Protein AF-A0A5E4KXM3-F1 (afdb_monomer_lite)

Radius of gyration: 22.44 Å; chains: 1; bounding box: 63×37×65 Å

Foldseek 3Di:
DPDDDVVVVLLQVLLVVLVVLLLVLVVVLVVLLVVLLVVVVPDDFPDVVVLLQLQQLQQLQLLVQLVVLCVVLVWAWPDWATGSLHTDTDTDQPDDDLSSLVSLLSSLCRLLARLLVVLVVLCVVVVLDPLPPDDFDLPDPDSVSSCCSVPVNQLVVLLVSLVLSVLQQDVVDVSSVVSLVSLQRNLSNSDHNCVVVPDPPQRSSSSNVVSCVVCVVSVVVVSVVSSVCQVCCCVPPVSSSSSVSSSSNNRNSSSSVSSVSNSVVSVLSVLVVPADPVLQVVLVVQLVVQLVVVVVVDPRSSVSRVVSVVSSSCSSPVPD

Secondary structure (DSSP, 8-state):
-PPPPHHHHHHHHHHHHHHHHHHHHHHHHHHHHHHHHHHHHTS--S-HHHHHHHHHHHHHHHHHHHHHHHHHTTPEEEEEEEETTEEEEEEE----SHHHHHHHHHHHHGGGTHHHHHHHHHHHHTTS--SSS-----SSSSHHHHHHIIIIIIHHHHHHHHHHHHHS--TTSHHHHHHHHHHHHHT---S-GGGSTTS----HHHHHHHHHHH-HHHHHHHHHHHHHHHHHHHHH-HHHHHHHHHHHHHHHHHHHHHHHHHHHHHHHHHHHHTS-HHHHHHHHHHHHHHHHHHHHH-S-HHHHHHHHHHHHHHHHHTT-

Structure (mmCIF, N/CA/C/O backbone):
data_AF-A0A5E4KXM3-F1
#
_entry.id   AF-A0A5E4KXM3-F1
#
loop_
_atom_site.group_PDB
_atom_site.id
_atom_site.type_symbol
_atom_site.label_atom_id
_atom_site.label_alt_id
_atom_site.label_comp_id
_atom_site.label_asym_id
_atom_site.label_entity_id
_atom_site.label_seq_id
_atom_site.pdbx_PDB_ins_code
_atom_site.Cartn_x
_atom_site.Cartn_y
_atom_site.Cartn_z
_atom_site.occupancy
_atom_site.B_iso_or_equiv
_atom_site.auth_seq_id
_atom_site.auth_comp_id
_atom_site.auth_asym_id
_atom_site.auth_atom_id
_atom_site.pdbx_PDB_model_num
ATOM 1 N N . MET A 1 1 ? 20.083 23.115 -35.761 1.00 48.66 1 MET A N 1
ATOM 2 C CA . MET A 1 1 ? 19.546 22.468 -34.547 1.00 48.66 1 MET A CA 1
ATOM 3 C C . MET A 1 1 ? 18.597 21.402 -35.034 1.00 48.66 1 MET A C 1
ATOM 5 O O . MET A 1 1 ? 17.490 21.739 -35.434 1.00 48.66 1 MET A O 1
ATOM 9 N N . ASP A 1 2 ? 19.064 20.161 -35.108 1.00 55.62 2 ASP A N 1
ATOM 10 C CA . ASP A 1 2 ? 18.205 19.056 -35.520 1.00 55.62 2 ASP A CA 1
ATOM 11 C C . ASP A 1 2 ? 17.127 18.864 -34.456 1.00 55.62 2 ASP A C 1
ATOM 13 O O . ASP A 1 2 ? 17.423 18.785 -33.260 1.00 55.62 2 ASP A O 1
ATOM 17 N N . ALA A 1 3 ? 15.865 18.879 -34.884 1.00 67.50 3 ALA A N 1
ATOM 18 C CA . ALA A 1 3 ? 14.739 18.657 -33.996 1.00 67.50 3 ALA A CA 1
ATOM 19 C C . ALA A 1 3 ? 14.906 17.286 -33.325 1.00 67.50 3 ALA A C 1
ATOM 21 O O . ALA A 1 3 ? 15.086 16.272 -34.001 1.00 67.50 3 ALA A O 1
ATOM 22 N N . ILE A 1 4 ? 14.878 17.260 -31.990 1.00 76.19 4 ILE A N 1
ATOM 23 C CA . ILE A 1 4 ? 14.968 16.020 -31.216 1.00 76.19 4 ILE A CA 1
ATOM 24 C C . ILE A 1 4 ? 13.859 15.077 -31.701 1.00 76.19 4 ILE A C 1
ATOM 26 O O . ILE A 1 4 ? 12.690 15.463 -31.738 1.00 76.19 4 ILE A O 1
ATOM 30 N N . ASN A 1 5 ? 14.221 13.846 -32.076 1.00 82.25 5 ASN A N 1
ATOM 31 C CA . ASN A 1 5 ? 13.271 12.876 -32.614 1.00 82.25 5 ASN A CA 1
ATOM 32 C C . ASN A 1 5 ? 12.164 12.587 -31.572 1.00 82.25 5 ASN A C 1
ATOM 34 O O . ASN A 1 5 ? 12.475 12.058 -30.498 1.00 82.25 5 ASN A O 1
ATOM 38 N N . PRO A 1 6 ? 10.883 12.874 -31.873 1.00 81.69 6 PRO A N 1
ATOM 39 C CA . PRO A 1 6 ? 9.778 12.694 -30.928 1.00 81.69 6 PRO A CA 1
ATOM 40 C C . PRO A 1 6 ? 9.623 11.238 -30.469 1.00 81.69 6 PRO A C 1
ATOM 42 O O . PRO A 1 6 ? 9.210 10.975 -29.342 1.00 81.69 6 PRO A O 1
ATOM 45 N N . THR A 1 7 ? 10.032 10.278 -31.298 1.00 82.25 7 THR A N 1
ATOM 46 C CA . THR A 1 7 ? 10.041 8.848 -30.957 1.00 82.25 7 THR A CA 1
ATOM 47 C C . THR A 1 7 ? 11.013 8.551 -29.818 1.00 82.25 7 THR A C 1
ATOM 49 O O . THR A 1 7 ? 10.694 7.788 -28.910 1.00 82.25 7 THR A O 1
ATOM 52 N N . LEU A 1 8 ? 12.190 9.183 -29.843 1.00 82.06 8 LEU A N 1
ATOM 53 C CA . LEU A 1 8 ? 13.224 8.995 -28.827 1.00 82.06 8 LEU A CA 1
ATOM 54 C C . LEU A 1 8 ? 12.821 9.663 -27.509 1.00 82.06 8 LEU A C 1
ATOM 56 O O . LEU A 1 8 ? 13.056 9.097 -26.446 1.00 82.06 8 LEU A O 1
ATOM 60 N N . ILE A 1 9 ? 12.133 10.807 -27.573 1.00 84.50 9 ILE A N 1
ATOM 61 C CA . ILE A 1 9 ? 11.531 11.440 -26.391 1.00 84.50 9 ILE A CA 1
ATOM 62 C C . ILE A 1 9 ? 10.497 10.501 -25.763 1.00 84.50 9 ILE A C 1
ATOM 64 O O . ILE A 1 9 ? 10.586 10.208 -24.574 1.00 84.50 9 ILE A O 1
ATOM 68 N N . ASN A 1 10 ? 9.557 9.974 -26.553 1.00 87.50 10 ASN A N 1
ATOM 69 C CA . ASN A 1 10 ? 8.488 9.106 -26.050 1.00 87.50 10 ASN A CA 1
ATOM 70 C C . ASN A 1 10 ? 9.010 7.784 -25.466 1.00 87.50 10 ASN A C 1
ATOM 72 O O . ASN A 1 10 ? 8.450 7.291 -24.485 1.00 87.50 10 ASN A O 1
ATOM 76 N N . LEU A 1 11 ? 10.104 7.247 -26.019 1.00 88.12 11 LEU A N 1
ATOM 77 C CA . LEU A 1 11 ? 10.763 6.037 -25.522 1.00 88.12 11 LEU A CA 1
ATOM 78 C C . LEU A 1 11 ? 11.168 6.165 -24.046 1.00 88.12 11 LEU A C 1
ATOM 80 O O . LEU A 1 11 ? 11.000 5.212 -23.287 1.00 88.12 11 LEU A O 1
ATOM 84 N N . PHE A 1 12 ? 11.675 7.330 -23.636 1.00 90.44 12 PHE A N 1
ATOM 85 C CA . PHE A 1 12 ? 12.098 7.575 -22.255 1.00 90.44 12 PHE A CA 1
ATOM 86 C C . PHE A 1 12 ? 11.015 8.239 -21.406 1.00 90.44 12 PHE A C 1
ATOM 88 O O . PHE A 1 12 ? 10.878 7.909 -20.230 1.00 90.44 12 PHE A O 1
ATOM 95 N N . ALA A 1 13 ? 10.231 9.153 -21.981 1.00 90.81 13 ALA A N 1
ATOM 96 C CA . ALA A 1 13 ? 9.268 9.954 -21.237 1.00 90.81 13 ALA A CA 1
ATOM 97 C C . ALA A 1 13 ? 8.162 9.104 -20.600 1.00 90.81 13 ALA A C 1
ATOM 99 O O . ALA A 1 13 ? 7.837 9.337 -19.441 1.00 90.81 13 ALA A O 1
ATOM 100 N N . ILE A 1 14 ? 7.624 8.106 -21.313 1.00 91.88 14 ILE A N 1
ATOM 101 C CA . ILE A 1 14 ? 6.493 7.295 -20.826 1.00 91.88 14 ILE A CA 1
ATOM 102 C C . ILE A 1 14 ? 6.895 6.379 -19.655 1.00 91.88 14 ILE A C 1
ATOM 104 O O . ILE A 1 14 ? 6.228 6.402 -18.616 1.00 91.88 14 ILE A O 1
ATOM 108 N N . PRO A 1 15 ? 7.980 5.584 -19.738 1.00 93.62 15 PRO A N 1
ATOM 109 C CA . PRO A 1 15 ? 8.415 4.797 -18.586 1.00 93.62 15 PRO A CA 1
ATOM 110 C C . PRO A 1 15 ? 8.828 5.698 -17.422 1.00 93.62 15 PRO A C 1
ATOM 112 O O . PRO A 1 15 ? 8.453 5.445 -16.277 1.00 93.62 15 PRO A O 1
ATOM 115 N N . LEU A 1 16 ? 9.552 6.787 -17.698 1.00 93.12 16 LEU A N 1
ATOM 116 C CA . LEU A 1 16 ? 9.984 7.708 -16.653 1.00 93.12 16 LEU A CA 1
ATOM 117 C C . LEU A 1 16 ? 8.792 8.368 -15.951 1.00 93.12 16 LEU A C 1
ATOM 119 O O . LEU A 1 16 ? 8.808 8.492 -14.728 1.00 93.12 16 LEU A O 1
ATOM 123 N N . SER A 1 17 ? 7.734 8.734 -16.680 1.00 93.19 17 SER A N 1
ATOM 124 C CA . SER A 1 17 ? 6.523 9.287 -16.074 1.00 93.19 17 SER A CA 1
ATOM 125 C C . SER A 1 17 ? 5.822 8.266 -15.181 1.00 93.19 17 SER A C 1
ATOM 127 O O . SER A 1 17 ? 5.330 8.637 -14.117 1.00 93.19 17 SER A O 1
ATOM 129 N N . LEU A 1 18 ? 5.800 6.977 -15.546 1.00 92.44 18 LEU A N 1
ATOM 130 C CA . LEU A 1 18 ? 5.262 5.927 -14.673 1.00 92.44 18 LEU A CA 1
ATOM 131 C C . LEU A 1 18 ? 6.122 5.749 -13.414 1.00 92.44 18 LEU A C 1
ATOM 133 O O . LEU A 1 18 ? 5.581 5.669 -12.311 1.00 92.44 18 LEU A O 1
ATOM 137 N N . LEU A 1 19 ? 7.450 5.738 -13.557 1.00 92.25 19 LEU A N 1
ATOM 138 C CA . LEU A 1 19 ? 8.373 5.667 -12.423 1.00 92.25 19 LEU A CA 1
ATOM 139 C C . LEU A 1 19 ? 8.160 6.844 -11.458 1.00 92.25 19 LEU A C 1
ATOM 141 O O . LEU A 1 19 ? 8.088 6.643 -10.247 1.00 92.25 19 LEU A O 1
ATOM 145 N N . LEU A 1 20 ? 7.997 8.061 -11.988 1.00 91.62 20 LEU A N 1
ATOM 146 C CA . LEU A 1 20 ? 7.690 9.256 -11.199 1.00 91.62 20 LEU A CA 1
ATOM 147 C C . LEU A 1 20 ? 6.354 9.138 -10.463 1.00 91.62 20 LEU A C 1
ATOM 149 O O . LEU A 1 20 ? 6.267 9.554 -9.308 1.00 91.62 20 LEU A O 1
ATOM 153 N N . VAL A 1 21 ? 5.325 8.548 -11.079 1.00 91.69 21 VAL A N 1
ATOM 154 C CA . VAL A 1 21 ? 4.053 8.268 -10.393 1.00 91.69 21 VAL A CA 1
ATOM 155 C C . VAL A 1 21 ? 4.253 7.292 -9.238 1.00 91.69 21 VAL A C 1
ATOM 157 O O . VAL A 1 21 ? 3.805 7.583 -8.131 1.00 91.69 21 VAL A O 1
ATOM 160 N N . ILE A 1 22 ? 4.966 6.183 -9.449 1.00 90.62 22 ILE A N 1
ATOM 161 C CA . ILE A 1 22 ? 5.248 5.201 -8.388 1.00 90.62 22 ILE A CA 1
ATOM 162 C C . ILE A 1 22 ? 5.997 5.873 -7.229 1.00 90.62 22 ILE A C 1
ATOM 164 O O . ILE A 1 22 ? 5.573 5.770 -6.077 1.00 90.62 22 ILE A O 1
ATOM 168 N N . LEU A 1 23 ? 7.060 6.631 -7.523 1.00 89.12 23 LEU A N 1
ATOM 169 C CA . LEU A 1 23 ? 7.814 7.378 -6.512 1.00 89.12 23 LEU A CA 1
ATOM 170 C C . LEU A 1 23 ? 6.937 8.404 -5.780 1.00 89.12 23 LEU A C 1
ATOM 172 O O . LEU A 1 23 ? 7.030 8.522 -4.560 1.00 89.12 23 LEU A O 1
ATOM 176 N N . SER A 1 24 ? 6.048 9.103 -6.489 1.00 90.69 24 SER A N 1
ATOM 177 C CA . SER A 1 24 ? 5.119 10.067 -5.886 1.00 90.69 24 SER A CA 1
ATOM 178 C C . SER A 1 24 ? 4.164 9.392 -4.905 1.00 90.69 24 SER A C 1
ATOM 180 O O . SER A 1 24 ? 3.941 9.909 -3.812 1.00 90.69 24 SER A O 1
ATOM 182 N N . ILE A 1 25 ? 3.637 8.213 -5.247 1.00 89.50 25 ILE A N 1
ATOM 183 C CA . ILE A 1 25 ? 2.764 7.449 -4.350 1.00 89.50 25 ILE A CA 1
ATOM 184 C C . ILE A 1 25 ? 3.538 6.991 -3.105 1.00 89.50 25 ILE A C 1
ATOM 186 O O . ILE A 1 25 ? 3.025 7.138 -1.997 1.00 89.50 25 ILE A O 1
ATOM 190 N N . LEU A 1 26 ? 4.782 6.519 -3.250 1.00 86.19 26 LEU A N 1
ATOM 191 C CA . LEU A 1 26 ? 5.633 6.148 -2.109 1.00 86.19 26 LEU A CA 1
ATOM 192 C C . LEU A 1 26 ? 5.937 7.346 -1.195 1.00 86.19 26 LEU A C 1
ATOM 194 O O . LEU A 1 26 ? 5.928 7.222 0.032 1.00 86.19 26 LEU A O 1
ATOM 198 N N . VAL A 1 27 ? 6.152 8.532 -1.772 1.00 86.88 27 VAL A N 1
ATOM 199 C CA . VAL A 1 27 ? 6.308 9.778 -1.007 1.00 86.88 27 VAL A CA 1
ATOM 200 C C . VAL A 1 27 ? 5.018 10.113 -0.252 1.00 86.88 27 VAL A C 1
ATOM 202 O O . VAL A 1 27 ? 5.075 10.374 0.950 1.00 86.88 27 VAL A O 1
ATOM 205 N N . ILE A 1 28 ? 3.850 10.049 -0.903 1.00 86.56 28 ILE A N 1
ATOM 206 C CA . ILE A 1 28 ? 2.542 10.275 -0.257 1.00 86.56 28 ILE A CA 1
ATOM 207 C C . ILE A 1 28 ? 2.312 9.270 0.877 1.00 86.56 28 ILE A C 1
ATOM 209 O O . I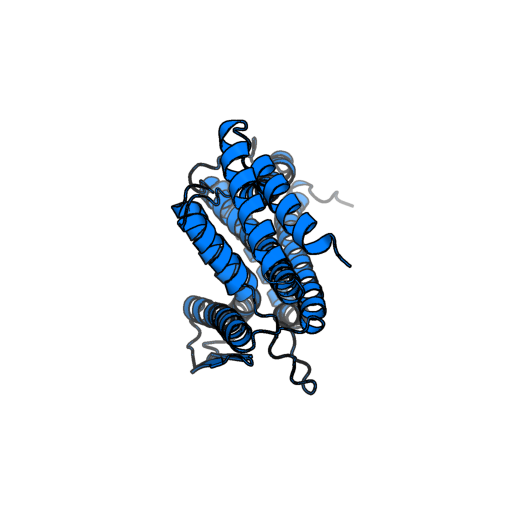LE A 1 28 ? 1.850 9.650 1.956 1.00 86.56 28 ILE A O 1
ATOM 213 N N . GLN A 1 29 ? 2.659 8.002 0.668 1.00 84.12 29 GLN A N 1
ATOM 214 C CA . GLN A 1 29 ? 2.572 6.959 1.684 1.00 84.12 29 GLN A CA 1
ATOM 215 C C . GLN A 1 29 ? 3.455 7.286 2.889 1.00 84.12 29 GLN A C 1
ATOM 217 O O . GLN A 1 29 ? 2.965 7.282 4.015 1.00 84.12 29 GLN A O 1
ATOM 222 N N . SER A 1 30 ? 4.718 7.657 2.674 1.00 80.25 30 SER A N 1
ATOM 223 C CA . SER A 1 30 ? 5.630 8.059 3.752 1.00 80.25 30 SER A CA 1
ATOM 224 C C . SER A 1 30 ? 5.138 9.297 4.510 1.00 80.25 30 SER A C 1
ATOM 226 O O . SER A 1 30 ? 5.149 9.331 5.743 1.00 80.25 30 SER A O 1
ATOM 228 N N . ILE A 1 31 ? 4.617 10.304 3.800 1.00 82.94 31 ILE A N 1
ATOM 229 C CA . ILE A 1 31 ? 3.979 11.476 4.417 1.00 82.94 31 ILE A CA 1
ATOM 230 C C . ILE A 1 31 ? 2.776 11.042 5.265 1.00 82.94 31 ILE A C 1
ATOM 232 O O . ILE A 1 31 ? 2.635 11.490 6.404 1.00 82.94 31 ILE A O 1
ATOM 236 N N . THR A 1 32 ? 1.939 10.139 4.753 1.00 82.19 32 THR A N 1
ATOM 237 C CA . THR A 1 32 ? 0.770 9.611 5.470 1.00 82.19 32 THR A CA 1
ATOM 238 C C . THR A 1 32 ? 1.188 8.864 6.731 1.00 82.19 32 THR A C 1
ATOM 240 O O . THR A 1 32 ? 0.629 9.133 7.792 1.00 82.19 32 THR A O 1
ATOM 243 N N . ILE A 1 33 ? 2.210 8.002 6.659 1.00 77.50 33 ILE A N 1
ATOM 244 C CA . ILE A 1 33 ? 2.789 7.311 7.821 1.00 77.50 33 ILE A CA 1
ATOM 245 C C . ILE A 1 33 ? 3.243 8.330 8.865 1.00 77.50 33 ILE A C 1
ATOM 247 O O . ILE A 1 33 ? 2.871 8.222 10.031 1.00 77.50 33 ILE A O 1
ATOM 251 N N . ASN A 1 34 ? 3.984 9.360 8.454 1.00 75.38 34 ASN A N 1
ATOM 252 C CA . ASN A 1 34 ? 4.468 10.401 9.359 1.00 75.38 34 ASN A CA 1
ATOM 253 C C . ASN A 1 34 ? 3.323 11.181 10.025 1.00 75.38 34 ASN A C 1
ATOM 255 O O . ASN A 1 34 ? 3.364 11.435 11.231 1.00 75.38 34 ASN A O 1
ATOM 259 N N . ILE A 1 35 ? 2.286 11.556 9.269 1.00 78.19 35 ILE A N 1
ATOM 260 C CA . ILE A 1 35 ? 1.110 12.257 9.803 1.00 78.19 35 ILE A CA 1
ATOM 261 C C . ILE A 1 35 ? 0.346 11.352 10.772 1.00 78.19 35 ILE A C 1
ATOM 263 O O . ILE A 1 35 ? 0.046 11.773 11.892 1.00 78.19 35 ILE A O 1
ATOM 267 N N . VAL A 1 36 ? 0.038 10.119 10.364 1.00 75.88 36 VAL A N 1
ATOM 268 C CA . VAL A 1 36 ? -0.726 9.157 11.166 1.00 75.88 36 VAL A CA 1
ATOM 269 C C . VAL A 1 36 ? 0.046 8.793 12.429 1.00 75.88 36 VAL A C 1
ATOM 271 O O . VAL A 1 36 ? -0.515 8.919 13.511 1.00 75.88 36 VAL A O 1
ATOM 274 N N . SER A 1 37 ? 1.337 8.465 12.339 1.00 69.56 37 SER A N 1
ATOM 275 C CA . SER A 1 37 ? 2.184 8.156 13.501 1.00 69.56 37 SER A CA 1
ATOM 276 C C . SER A 1 37 ? 2.235 9.317 14.499 1.00 69.56 37 SER A C 1
ATOM 278 O O . SER A 1 37 ? 1.990 9.108 15.687 1.00 69.56 37 SER A O 1
ATOM 280 N N . ARG A 1 38 ? 2.423 10.568 14.042 1.00 70.75 38 ARG A N 1
ATOM 281 C CA . ARG A 1 38 ? 2.363 11.753 14.923 1.00 70.75 38 ARG A CA 1
ATOM 282 C C . ARG A 1 38 ? 1.003 11.905 15.600 1.00 70.75 38 ARG A C 1
ATOM 284 O O . ARG A 1 38 ? 0.930 12.244 16.777 1.00 70.75 38 ARG A O 1
ATOM 291 N N . ARG A 1 39 ? -0.089 11.674 14.866 1.00 72.12 39 ARG A N 1
ATOM 292 C CA . ARG A 1 39 ? -1.449 11.772 15.413 1.00 72.12 39 ARG A CA 1
ATOM 293 C C . ARG A 1 39 ? -1.753 10.637 16.391 1.00 72.12 39 ARG A C 1
ATOM 295 O O . ARG A 1 39 ? -2.407 10.904 17.391 1.00 72.12 39 ARG A O 1
ATOM 302 N N . LEU A 1 40 ? -1.277 9.422 16.127 1.00 66.50 40 LEU A N 1
ATOM 303 C CA . LEU A 1 40 ? -1.410 8.261 17.010 1.00 66.50 40 LEU A CA 1
ATOM 304 C C . LEU A 1 40 ? -0.573 8.414 18.281 1.00 66.50 40 LEU A C 1
ATOM 306 O O . LEU A 1 40 ? -1.055 8.083 19.356 1.00 66.50 40 LEU A O 1
ATOM 310 N N . GLY A 1 41 ? 0.632 8.984 18.192 1.00 61.06 41 GLY A N 1
ATOM 311 C CA . GLY A 1 41 ? 1.471 9.269 19.361 1.00 61.06 41 GLY A CA 1
ATOM 312 C C . GLY A 1 41 ? 0.835 10.247 20.358 1.00 61.06 41 GLY A C 1
ATOM 313 O O . GLY A 1 41 ? 1.157 10.206 21.541 1.00 61.06 41 GLY A O 1
ATOM 314 N N . ASN A 1 42 ? -0.098 11.085 19.898 1.00 59.94 42 ASN A N 1
ATOM 315 C CA . ASN A 1 42 ? -0.852 12.020 20.740 1.00 59.94 42 ASN A CA 1
ATOM 316 C C . ASN A 1 42 ? -2.127 11.410 21.339 1.00 59.94 42 ASN A C 1
ATOM 318 O O . ASN A 1 42 ? -2.820 12.068 22.113 1.00 59.94 42 ASN A O 1
ATOM 322 N N . ILE A 1 43 ? -2.480 10.186 20.950 1.00 63.81 43 ILE A N 1
ATOM 323 C CA . ILE A 1 43 ? -3.657 9.493 21.457 1.00 63.81 43 ILE A CA 1
ATOM 324 C C . ILE A 1 43 ? -3.245 8.661 22.675 1.00 63.81 43 ILE A C 1
ATOM 326 O O . ILE A 1 43 ? -2.414 7.760 22.575 1.00 63.81 43 ILE A O 1
ATOM 330 N N . SER A 1 44 ? -3.853 8.933 23.831 1.00 62.03 44 SER A N 1
ATOM 331 C CA . SER A 1 44 ? -3.698 8.090 25.018 1.00 62.03 44 SER A CA 1
ATOM 332 C C . SER A 1 44 ? -4.419 6.759 24.808 1.00 62.03 44 SER A C 1
ATOM 334 O O . SER A 1 44 ? -5.646 6.731 24.771 1.00 62.03 44 SER A O 1
ATOM 336 N N . PHE A 1 45 ? -3.680 5.659 24.679 1.00 67.94 45 PHE A N 1
ATOM 337 C CA . PHE A 1 45 ? -4.284 4.340 24.504 1.00 67.94 45 PHE A CA 1
ATOM 338 C C . PHE A 1 45 ? -4.504 3.670 25.863 1.00 67.94 45 PHE A C 1
ATOM 340 O O . PHE A 1 45 ? -3.544 3.346 26.564 1.00 67.94 45 PHE A O 1
ATOM 347 N N . SER A 1 46 ? -5.765 3.454 26.234 1.00 70.44 46 SER A N 1
ATOM 348 C CA . SER A 1 46 ? -6.144 2.891 27.538 1.00 70.44 46 SER A CA 1
ATOM 349 C C . SER A 1 46 ? -5.867 1.377 27.655 1.00 70.44 46 SER A C 1
ATOM 351 O O . SER A 1 46 ? -5.808 0.842 28.763 1.00 70.44 46 SER A O 1
ATOM 353 N N . HIS A 1 47 ? -5.631 0.688 26.525 1.00 76.50 47 HIS A N 1
ATOM 354 C CA . HIS A 1 47 ? -5.480 -0.773 26.438 1.00 76.50 47 HIS A CA 1
ATOM 355 C C . HIS A 1 47 ? -4.029 -1.213 26.136 1.00 76.50 47 HIS A C 1
ATOM 357 O O . HIS A 1 47 ? -3.707 -1.610 25.011 1.00 76.50 47 HIS A O 1
ATOM 363 N N . PRO A 1 48 ? -3.108 -1.230 27.119 1.00 73.62 48 PRO A N 1
ATOM 364 C CA . PRO A 1 48 ? -1.675 -1.451 26.878 1.00 73.62 48 PRO A CA 1
ATOM 365 C C . PRO A 1 48 ? -1.319 -2.842 26.327 1.00 73.62 48 PRO A C 1
ATOM 367 O O . PRO A 1 48 ? -0.226 -3.028 25.791 1.00 73.62 48 PRO A O 1
ATOM 370 N N . ARG A 1 49 ? -2.191 -3.847 26.483 1.00 80.88 49 ARG A N 1
ATOM 371 C CA . ARG A 1 49 ? -1.987 -5.191 25.907 1.00 80.88 49 ARG A CA 1
ATOM 372 C C . ARG A 1 49 ? -2.334 -5.225 24.421 1.00 80.88 49 ARG A C 1
ATOM 374 O O . ARG A 1 49 ? -1.525 -5.701 23.634 1.00 80.88 49 ARG A O 1
ATOM 381 N N . LEU A 1 50 ? -3.487 -4.666 24.050 1.00 79.12 50 LEU A N 1
ATOM 382 C CA . LEU A 1 50 ? -3.918 -4.560 22.657 1.00 79.12 50 LEU A CA 1
ATOM 383 C C . LEU A 1 50 ? -2.925 -3.717 21.848 1.00 79.12 50 LEU A C 1
ATOM 385 O O . LEU A 1 50 ? -2.493 -4.144 20.785 1.00 79.12 50 LEU A O 1
ATOM 389 N N . PHE A 1 51 ? -2.463 -2.595 22.406 1.00 76.12 51 PHE A N 1
ATOM 390 C CA . PHE A 1 51 ? -1.426 -1.772 21.781 1.00 76.12 51 PHE A CA 1
ATOM 391 C C . PHE A 1 51 ? -0.125 -2.542 21.537 1.00 76.12 51 PHE A C 1
ATOM 393 O O . PHE A 1 51 ? 0.440 -2.480 20.449 1.00 76.12 51 PHE A O 1
ATOM 400 N N . ARG A 1 52 ? 0.347 -3.301 22.538 1.00 77.12 52 ARG A N 1
ATOM 401 C CA . ARG A 1 52 ? 1.552 -4.130 22.395 1.00 77.12 52 ARG A CA 1
ATOM 402 C C . ARG A 1 52 ? 1.389 -5.201 21.322 1.00 77.12 52 ARG A C 1
ATOM 404 O O . ARG A 1 52 ? 2.329 -5.402 20.564 1.00 77.12 52 ARG A O 1
ATOM 411 N N . ALA A 1 53 ? 0.228 -5.848 21.247 1.00 82.25 53 ALA A N 1
ATOM 412 C CA . ALA A 1 53 ? -0.060 -6.855 20.230 1.00 82.25 53 ALA A CA 1
ATOM 413 C C . ALA A 1 53 ? -0.113 -6.245 18.820 1.00 82.25 53 ALA A C 1
ATOM 415 O O . ALA A 1 53 ? 0.555 -6.747 17.920 1.00 82.25 53 ALA A O 1
ATOM 416 N N . MET A 1 54 ? -0.833 -5.131 18.645 1.00 80.12 54 MET A N 1
ATOM 417 C CA . MET A 1 54 ? -0.919 -4.411 17.368 1.00 80.12 54 MET A CA 1
ATOM 418 C C . MET A 1 54 ? 0.457 -3.933 16.895 1.00 80.12 54 MET A C 1
ATOM 420 O O . MET A 1 54 ? 0.825 -4.175 15.749 1.00 80.12 54 MET A O 1
ATOM 424 N N . ASN A 1 55 ? 1.246 -3.313 17.780 1.00 78.44 55 ASN A N 1
ATOM 425 C CA . ASN A 1 55 ? 2.599 -2.873 17.440 1.00 78.44 55 ASN A CA 1
ATOM 426 C C . ASN A 1 55 ? 3.517 -4.048 17.124 1.00 78.44 55 ASN A C 1
ATOM 428 O O . ASN A 1 55 ? 4.242 -3.988 16.142 1.00 78.44 55 ASN A O 1
ATOM 432 N N . TRP A 1 56 ? 3.498 -5.108 17.939 1.00 84.25 56 TRP A N 1
ATOM 433 C CA . TRP A 1 56 ? 4.320 -6.288 17.681 1.00 84.25 56 TRP A CA 1
ATOM 434 C C . TRP A 1 56 ? 3.990 -6.900 16.321 1.00 84.25 56 TRP A C 1
ATOM 436 O O . TRP A 1 56 ? 4.906 -7.203 15.571 1.00 84.25 56 TRP A O 1
ATOM 446 N N . TRP A 1 57 ? 2.705 -7.016 15.975 1.00 84.31 57 TRP A N 1
ATOM 447 C CA . TRP A 1 57 ? 2.279 -7.524 14.673 1.00 84.31 57 TRP A CA 1
ATOM 448 C C . TRP A 1 57 ? 2.715 -6.611 13.521 1.00 84.31 57 TRP A C 1
ATOM 450 O O . TRP A 1 57 ? 3.261 -7.092 12.531 1.00 84.31 57 TRP A O 1
ATOM 460 N N . GLY A 1 58 ? 2.535 -5.294 13.658 1.00 81.38 58 GLY A N 1
ATOM 461 C CA . GLY A 1 58 ? 2.990 -4.326 12.657 1.00 81.38 58 GLY A CA 1
ATOM 462 C C . GLY A 1 58 ? 4.505 -4.381 12.436 1.00 81.38 58 GLY A C 1
ATOM 463 O O . GLY A 1 58 ? 4.952 -4.451 11.295 1.00 81.38 58 GLY A O 1
ATOM 464 N N . VAL A 1 59 ? 5.294 -4.420 13.517 1.00 82.31 59 VAL A N 1
ATOM 465 C CA . VAL A 1 59 ? 6.758 -4.578 13.456 1.00 82.31 59 VAL A CA 1
ATOM 466 C C . VAL A 1 59 ? 7.130 -5.940 12.872 1.00 82.31 59 VAL A C 1
ATOM 468 O O . VAL A 1 59 ? 8.017 -6.013 12.035 1.00 82.31 59 VAL A O 1
ATOM 471 N N . PHE A 1 60 ? 6.441 -7.016 13.258 1.00 88.38 60 PHE A N 1
ATOM 472 C CA . PHE A 1 60 ? 6.685 -8.352 12.721 1.00 88.38 60 PHE A CA 1
ATOM 473 C C . PHE A 1 60 ? 6.549 -8.375 11.202 1.00 88.38 60 PHE A C 1
ATOM 475 O O . PHE A 1 60 ? 7.464 -8.819 10.518 1.00 88.38 60 PHE A O 1
ATOM 482 N N . ILE A 1 61 ? 5.433 -7.867 10.677 1.00 85.88 61 ILE A N 1
ATOM 483 C CA . ILE A 1 61 ? 5.165 -7.831 9.239 1.00 85.88 61 ILE A CA 1
ATOM 484 C C . ILE A 1 61 ? 6.140 -6.892 8.506 1.00 85.88 61 ILE A C 1
ATOM 486 O O . ILE A 1 61 ? 6.587 -7.216 7.406 1.00 85.88 61 ILE A O 1
ATOM 490 N N . HIS A 1 62 ? 6.521 -5.772 9.125 1.00 85.75 62 HIS A N 1
ATOM 491 C CA . HIS A 1 62 ? 7.535 -4.854 8.603 1.00 85.75 62 HIS A CA 1
ATOM 492 C C . HIS A 1 62 ? 8.915 -5.523 8.488 1.00 85.75 62 HIS A C 1
ATOM 494 O O . HIS A 1 62 ? 9.467 -5.611 7.397 1.00 85.75 62 HIS A O 1
ATOM 500 N N . GLU A 1 63 ? 9.446 -6.092 9.568 1.00 86.94 63 GLU A N 1
ATOM 501 C CA . GLU A 1 63 ? 10.738 -6.790 9.531 1.00 86.94 63 GLU A CA 1
ATOM 502 C C . GLU A 1 63 ? 10.688 -8.025 8.620 1.00 86.94 63 GLU A C 1
ATOM 504 O O . GLU A 1 63 ? 11.632 -8.315 7.884 1.00 86.94 63 GLU A O 1
ATOM 509 N N . LEU A 1 64 ? 9.564 -8.752 8.613 1.00 90.12 64 LEU A N 1
ATOM 510 C CA . LEU A 1 64 ? 9.360 -9.891 7.721 1.00 90.12 64 LEU A CA 1
ATOM 511 C C . LEU A 1 64 ? 9.451 -9.469 6.251 1.00 90.12 64 LEU A C 1
ATOM 513 O O . LEU A 1 64 ? 9.998 -10.222 5.448 1.00 90.12 64 LEU A O 1
ATOM 517 N N . SER A 1 65 ? 8.977 -8.270 5.896 1.00 89.25 65 SER A N 1
ATOM 518 C CA . SER A 1 65 ? 9.121 -7.750 4.535 1.00 89.25 65 SER A CA 1
ATOM 519 C C . SER A 1 65 ? 10.584 -7.570 4.131 1.00 89.25 65 SER A C 1
ATOM 521 O O . SER A 1 65 ? 10.984 -8.087 3.085 1.00 89.25 65 SER A O 1
ATOM 523 N N . HIS A 1 66 ? 11.409 -6.980 5.004 1.00 88.06 66 HIS A N 1
ATOM 524 C CA . HIS A 1 66 ? 12.848 -6.871 4.773 1.00 88.06 66 HIS A CA 1
ATOM 525 C C . HIS A 1 66 ? 13.499 -8.246 4.634 1.00 88.06 66 HIS A C 1
ATOM 527 O O . HIS A 1 66 ? 14.301 -8.455 3.725 1.00 88.06 66 HIS A O 1
ATOM 533 N N . ALA A 1 67 ? 13.133 -9.204 5.491 1.00 89.69 67 ALA A N 1
ATOM 534 C CA . ALA A 1 67 ? 13.691 -10.551 5.450 1.00 89.69 67 ALA A CA 1
ATOM 535 C C . ALA A 1 67 ? 13.330 -11.302 4.158 1.00 89.69 67 ALA A C 1
ATOM 537 O O . ALA A 1 67 ? 14.210 -11.870 3.512 1.00 89.69 67 ALA A O 1
ATOM 538 N N . ILE A 1 68 ? 12.057 -11.283 3.751 1.00 90.44 68 ILE A N 1
ATOM 539 C CA . ILE A 1 68 ? 11.595 -11.937 2.518 1.00 90.44 68 ILE A CA 1
ATOM 540 C C . ILE A 1 68 ? 12.311 -11.335 1.310 1.00 90.44 68 ILE A C 1
ATOM 542 O O . ILE A 1 68 ? 12.863 -12.072 0.494 1.00 90.44 68 ILE A O 1
ATOM 546 N N . THR A 1 69 ? 12.355 -10.006 1.198 1.00 89.44 69 THR A N 1
ATOM 547 C CA . THR A 1 69 ? 13.008 -9.352 0.060 1.00 89.44 69 THR A CA 1
ATOM 548 C C . THR A 1 69 ? 14.520 -9.558 0.073 1.00 89.44 69 THR A C 1
ATOM 550 O O . THR A 1 69 ? 15.115 -9.756 -0.985 1.00 89.44 69 THR A O 1
ATOM 553 N N . ALA A 1 70 ? 15.157 -9.602 1.244 1.00 88.94 70 ALA A N 1
ATOM 554 C CA . ALA A 1 70 ? 16.569 -9.950 1.354 1.00 88.94 70 ALA A CA 1
ATOM 555 C C . ALA A 1 70 ? 16.840 -11.377 0.848 1.00 88.94 70 ALA A C 1
ATOM 557 O O . ALA A 1 70 ? 17.746 -11.565 0.039 1.00 88.94 70 ALA A O 1
ATOM 558 N N . ILE A 1 71 ? 16.008 -12.357 1.217 1.00 90.38 71 ILE A N 1
ATOM 559 C CA . ILE A 1 71 ? 16.121 -13.739 0.720 1.00 90.38 71 ILE A CA 1
ATOM 560 C C . ILE A 1 71 ? 15.914 -13.800 -0.800 1.00 90.38 71 ILE A C 1
ATOM 562 O O . ILE A 1 71 ? 16.712 -14.425 -1.498 1.00 90.38 71 ILE A O 1
ATOM 566 N N . LEU A 1 72 ? 14.886 -13.126 -1.328 1.00 89.94 72 LEU A N 1
ATOM 567 C CA . LEU A 1 72 ? 14.600 -13.082 -2.771 1.00 89.94 72 LEU A CA 1
ATOM 568 C C . LEU A 1 72 ? 15.721 -12.415 -3.578 1.00 89.94 72 LEU A C 1
ATOM 570 O O . LEU A 1 72 ? 15.946 -12.765 -4.732 1.00 89.94 72 LEU A O 1
ATOM 574 N N . THR A 1 73 ? 16.448 -11.486 -2.961 1.00 89.62 73 THR A N 1
ATOM 575 C CA . THR A 1 73 ? 17.624 -10.828 -3.546 1.00 89.62 73 THR A CA 1
ATOM 576 C C . THR A 1 73 ? 18.939 -11.541 -3.215 1.00 89.62 73 THR A C 1
ATOM 578 O O . THR A 1 73 ? 20.012 -10.984 -3.438 1.00 89.62 73 THR A O 1
ATOM 581 N N . LEU A 1 74 ? 18.865 -12.784 -2.718 1.00 88.81 74 LEU A N 1
ATOM 582 C CA . LEU A 1 74 ? 19.994 -13.668 -2.398 1.00 88.81 74 LEU A CA 1
ATOM 583 C C . LEU A 1 74 ? 20.903 -13.181 -1.253 1.00 88.81 74 LEU A C 1
ATOM 585 O O . LEU A 1 74 ? 21.991 -13.725 -1.046 1.00 88.81 74 LEU A O 1
ATOM 589 N N . ASN A 1 75 ? 20.442 -12.217 -0.454 1.00 86.81 75 ASN A N 1
ATOM 590 C CA . ASN A 1 75 ? 21.117 -11.772 0.760 1.00 86.81 75 ASN A CA 1
ATOM 591 C C . ASN A 1 75 ? 20.761 -12.701 1.931 1.00 86.81 75 ASN A C 1
ATOM 593 O O . ASN A 1 75 ? 19.591 -12.937 2.240 1.00 86.81 75 ASN A O 1
ATOM 597 N N . LYS A 1 76 ? 21.775 -13.235 2.623 1.00 86.88 76 LYS A N 1
ATOM 598 C CA . LYS A 1 76 ? 21.563 -14.150 3.758 1.00 86.88 76 LYS A CA 1
ATOM 599 C C . LYS A 1 76 ? 21.165 -13.377 5.012 1.00 86.88 76 LYS A C 1
ATOM 601 O O . LYS A 1 76 ? 21.894 -12.477 5.429 1.00 86.88 76 LYS A O 1
ATOM 606 N N . ILE A 1 77 ? 20.072 -13.778 5.657 1.00 89.44 77 ILE A N 1
ATOM 607 C CA . ILE A 1 77 ? 19.654 -13.214 6.947 1.00 89.44 77 ILE A CA 1
ATOM 608 C C . ILE A 1 77 ? 20.645 -13.632 8.033 1.00 89.44 77 ILE A C 1
ATOM 610 O O . ILE A 1 77 ? 20.923 -14.817 8.206 1.00 89.44 77 ILE A O 1
ATOM 614 N N . LYS A 1 78 ? 21.183 -12.648 8.753 1.00 88.88 78 LYS A N 1
ATOM 615 C CA . LYS A 1 78 ? 22.078 -12.843 9.896 1.00 88.88 78 LYS A CA 1
ATOM 616 C C . LYS A 1 78 ? 21.298 -12.842 11.203 1.00 88.88 78 LYS A C 1
ATOM 618 O O . LYS A 1 78 ? 21.513 -13.698 12.052 1.00 88.88 78 LYS A O 1
ATOM 623 N N . GLU A 1 79 ? 20.412 -11.867 11.360 1.00 87.44 79 GLU A N 1
ATOM 624 C CA . GLU A 1 79 ? 19.608 -11.696 12.562 1.00 87.44 79 GLU A CA 1
ATOM 625 C C . GLU A 1 79 ? 18.216 -11.213 12.173 1.00 87.44 79 GLU A C 1
ATOM 627 O O . GLU A 1 79 ? 18.078 -10.314 11.343 1.00 87.44 79 GLU A O 1
ATOM 632 N N . PHE A 1 80 ? 17.200 -11.809 12.789 1.00 90.69 80 PHE A N 1
ATOM 633 C CA . PHE A 1 80 ? 15.810 -11.391 12.689 1.00 90.69 80 PHE A CA 1
ATOM 634 C C . PHE A 1 80 ? 15.266 -11.250 14.106 1.00 90.69 80 PHE A C 1
ATOM 636 O O . PHE A 1 80 ? 15.117 -12.248 14.817 1.00 90.69 80 PHE A O 1
ATOM 643 N N . LYS A 1 81 ? 14.997 -10.017 14.539 1.00 85.88 81 LYS A N 1
ATOM 644 C CA . LYS A 1 81 ? 14.503 -9.743 15.889 1.00 85.88 81 LYS A CA 1
ATOM 645 C C . LYS A 1 81 ? 13.300 -8.821 15.836 1.00 85.88 81 LYS A C 1
ATOM 647 O O . LYS A 1 81 ? 13.336 -7.763 15.222 1.00 85.88 81 LYS A O 1
ATOM 652 N N . VAL A 1 82 ? 12.243 -9.210 16.540 1.00 84.88 82 VAL A N 1
ATOM 653 C CA . VAL A 1 82 ? 10.983 -8.468 16.592 1.00 84.88 82 VAL A CA 1
ATOM 654 C C . VAL A 1 82 ? 10.530 -8.342 18.038 1.00 84.88 82 VAL A C 1
ATOM 656 O O . VAL A 1 82 ? 10.505 -9.317 18.789 1.00 84.88 82 VAL A O 1
ATOM 659 N N . SER A 1 83 ? 10.138 -7.134 18.433 1.00 78.12 83 SER A N 1
ATOM 660 C CA . SER A 1 83 ? 9.550 -6.841 19.738 1.00 78.12 83 SER A CA 1
ATOM 661 C C . SER A 1 83 ? 8.432 -5.806 19.608 1.00 78.12 83 SER A C 1
ATOM 663 O O . SER A 1 83 ? 8.328 -5.097 18.611 1.00 78.12 83 SER A O 1
ATOM 665 N N . SER A 1 84 ? 7.610 -5.653 20.650 1.00 70.06 84 SER A N 1
ATOM 666 C CA . SER A 1 84 ? 6.562 -4.619 20.677 1.00 70.06 84 SER A CA 1
ATOM 667 C C . SER A 1 84 ? 7.102 -3.181 20.719 1.00 70.06 84 SER A C 1
ATOM 669 O O . SER A 1 84 ? 6.326 -2.234 20.605 1.00 70.06 84 SER A O 1
ATOM 671 N N . SER A 1 85 ? 8.406 -3.008 20.960 1.00 66.81 85 SER A N 1
ATOM 672 C CA . SER A 1 85 ? 9.101 -1.714 21.023 1.00 66.81 85 SER A CA 1
ATOM 673 C C . SER A 1 85 ? 9.918 -1.389 19.771 1.00 66.81 85 SER A C 1
ATOM 675 O O . SER A 1 85 ? 10.423 -0.275 19.674 1.00 66.81 85 SER A O 1
ATOM 677 N N . GLY A 1 86 ? 10.047 -2.332 18.837 1.00 70.81 86 GLY A N 1
ATOM 678 C CA . GLY A 1 86 ? 10.867 -2.200 17.635 1.00 70.81 86 GLY A CA 1
ATOM 679 C C . GLY A 1 86 ? 11.388 -3.550 17.154 1.00 70.81 86 GLY A C 1
ATOM 680 O O . GLY A 1 86 ? 11.275 -4.563 17.852 1.00 70.81 86 GLY A O 1
ATOM 681 N N . GLY A 1 87 ? 11.951 -3.562 15.959 1.00 76.12 87 GLY A N 1
ATOM 682 C CA . GLY A 1 87 ? 12.553 -4.736 15.351 1.00 76.12 87 GLY A CA 1
ATOM 683 C C . GLY A 1 87 ? 13.778 -4.340 14.546 1.00 76.12 87 GLY A C 1
ATOM 684 O O . GLY A 1 87 ? 14.066 -3.151 14.388 1.00 76.12 87 GLY A O 1
ATOM 685 N N . HIS A 1 88 ? 14.521 -5.353 14.120 1.00 81.19 88 HIS A N 1
ATOM 686 C CA . HIS A 1 88 ? 15.561 -5.193 13.123 1.00 81.19 88 HIS A CA 1
ATOM 687 C C . HIS A 1 88 ? 15.814 -6.509 12.390 1.00 81.19 88 HIS A C 1
ATOM 689 O O . HIS A 1 88 ? 15.840 -7.593 12.990 1.00 81.19 88 HIS A O 1
ATOM 695 N N . VAL A 1 89 ? 16.088 -6.394 11.095 1.00 80.50 89 VAL A N 1
ATOM 696 C CA . VAL A 1 89 ? 16.677 -7.454 10.280 1.00 80.50 89 VAL A CA 1
ATOM 697 C C . VAL A 1 89 ? 18.067 -7.026 9.842 1.00 80.50 89 VAL A C 1
ATOM 699 O O . VAL A 1 89 ? 18.238 -6.001 9.186 1.00 80.50 89 VAL A O 1
ATOM 702 N N . THR A 1 90 ? 19.076 -7.830 10.176 1.00 83.31 90 THR A N 1
ATOM 703 C CA . THR A 1 90 ? 20.403 -7.691 9.567 1.00 83.31 90 THR A CA 1
ATOM 704 C C . THR A 1 90 ? 20.648 -8.825 8.592 1.00 83.31 90 THR A C 1
ATOM 706 O O . THR A 1 90 ? 20.310 -9.984 8.838 1.00 83.31 90 THR A O 1
ATOM 709 N N . HIS A 1 91 ? 21.274 -8.488 7.476 1.00 83.38 91 HIS A N 1
ATOM 710 C CA . HIS A 1 91 ? 21.643 -9.425 6.427 1.00 83.38 91 HIS A CA 1
ATOM 711 C C . HIS A 1 91 ? 23.116 -9.256 6.052 1.00 83.38 91 HIS A C 1
ATOM 713 O O . HIS A 1 91 ? 23.687 -8.166 6.163 1.00 83.38 91 HIS A O 1
ATOM 719 N N . TYR A 1 92 ? 23.735 -10.333 5.586 1.00 78.25 92 TYR A N 1
ATOM 720 C CA . TYR A 1 92 ? 25.041 -10.269 4.949 1.00 78.25 92 TYR A CA 1
ATOM 721 C C . TYR A 1 92 ? 24.892 -9.718 3.533 1.00 78.25 92 TYR A C 1
ATOM 723 O O . TYR A 1 92 ? 24.050 -10.192 2.775 1.00 78.25 92 TYR A O 1
ATOM 731 N N . SER A 1 93 ? 25.749 -8.763 3.169 1.00 71.31 93 SER A N 1
ATOM 732 C CA . SER A 1 93 ? 25.910 -8.365 1.770 1.00 71.31 93 SER A CA 1
ATOM 733 C C . SER A 1 93 ? 26.604 -9.504 1.031 1.00 71.31 93 SER A C 1
ATOM 735 O O . SER A 1 93 ? 27.756 -9.818 1.331 1.00 71.31 93 SER A O 1
ATOM 737 N N . SER A 1 94 ? 25.909 -10.145 0.093 1.00 67.00 94 SER A N 1
ATOM 738 C CA . SER A 1 94 ? 26.457 -11.251 -0.704 1.00 67.00 94 SER A CA 1
ATOM 739 C C . SER A 1 94 ? 27.351 -10.790 -1.861 1.00 67.00 94 SER A C 1
ATOM 741 O O . SER A 1 94 ? 27.977 -11.627 -2.505 1.00 67.00 94 SER A O 1
ATOM 743 N N . GLY A 1 95 ? 27.444 -9.482 -2.126 1.00 75.50 95 GLY A N 1
ATOM 744 C CA . GLY A 1 95 ? 28.289 -8.943 -3.191 1.00 75.50 95 GLY A CA 1
ATOM 745 C C . GLY A 1 95 ? 28.527 -7.435 -3.113 1.00 75.50 95 GLY A C 1
ATOM 746 O O . GLY A 1 95 ? 28.311 -6.801 -2.078 1.00 75.50 95 GLY A O 1
ATOM 747 N N . SER A 1 96 ? 28.992 -6.870 -4.228 1.00 82.88 96 SER A N 1
ATOM 748 C CA . SER A 1 96 ? 29.194 -5.436 -4.457 1.00 82.88 96 SER A CA 1
ATOM 749 C C . SER A 1 96 ? 28.741 -5.054 -5.876 1.00 82.88 96 SER A C 1
ATOM 751 O O . SER A 1 96 ? 28.542 -5.917 -6.731 1.00 82.88 96 SER A O 1
ATOM 753 N N . GLY A 1 97 ? 28.538 -3.759 -6.132 1.00 89.69 97 GLY A N 1
ATOM 754 C CA . GLY A 1 97 ? 28.140 -3.249 -7.451 1.00 89.69 97 GLY A CA 1
ATOM 755 C C . GLY A 1 97 ? 26.634 -3.026 -7.625 1.00 89.69 97 GLY A C 1
ATOM 756 O O . GLY A 1 97 ? 25.882 -2.959 -6.652 1.00 89.69 97 GLY A O 1
ATOM 757 N N . PHE A 1 98 ? 26.200 -2.882 -8.883 1.00 90.94 98 PHE A N 1
ATOM 758 C CA . PHE A 1 98 ? 24.837 -2.464 -9.240 1.00 90.94 98 PHE A CA 1
ATOM 759 C C . PHE A 1 98 ? 23.743 -3.390 -8.691 1.00 90.94 98 PHE A C 1
ATOM 761 O O . PHE A 1 98 ? 22.774 -2.904 -8.118 1.00 90.94 98 PHE A O 1
ATOM 768 N N . PHE A 1 99 ? 23.898 -4.712 -8.814 1.00 90.75 99 PHE A N 1
ATOM 769 C CA . PHE A 1 99 ? 22.882 -5.659 -8.338 1.00 90.75 99 PHE A CA 1
ATOM 770 C C . PHE A 1 99 ? 22.723 -5.637 -6.816 1.00 90.75 99 PHE A C 1
ATOM 772 O O . PHE A 1 99 ? 21.600 -5.689 -6.324 1.00 90.75 99 PHE A O 1
ATOM 779 N N . GLN A 1 100 ? 23.823 -5.485 -6.069 1.00 90.69 100 GLN A N 1
ATOM 780 C CA . GLN A 1 100 ? 23.759 -5.337 -4.614 1.00 90.69 100 GLN A CA 1
ATOM 781 C C . GLN A 1 100 ? 23.093 -4.013 -4.220 1.00 90.69 100 GLN A C 1
ATOM 783 O O . GLN A 1 100 ? 22.292 -3.968 -3.287 1.00 90.69 100 GLN A O 1
ATOM 788 N N . TRP A 1 101 ? 23.402 -2.933 -4.940 1.00 92.50 101 TRP A N 1
ATOM 789 C CA . TRP A 1 101 ? 22.738 -1.649 -4.744 1.00 92.50 101 TRP A CA 1
ATOM 790 C C . TRP A 1 101 ? 21.232 -1.753 -5.027 1.00 92.50 101 TRP A C 1
ATOM 792 O O . TRP A 1 101 ? 20.435 -1.315 -4.203 1.00 92.50 101 TRP A O 1
ATOM 802 N N . LEU A 1 102 ? 20.833 -2.406 -6.124 1.00 91.12 102 LEU A N 1
ATOM 803 C CA . LEU A 1 102 ? 19.428 -2.605 -6.488 1.00 91.12 102 LEU A CA 1
ATOM 804 C C . LEU A 1 102 ? 18.697 -3.458 -5.445 1.00 91.12 102 LEU A C 1
ATOM 806 O O . LEU A 1 102 ? 17.589 -3.107 -5.044 1.00 91.12 102 LEU A O 1
ATOM 810 N N . ALA A 1 103 ? 19.334 -4.527 -4.959 1.00 91.19 103 ALA A N 1
ATOM 811 C CA . ALA A 1 103 ? 18.818 -5.339 -3.863 1.00 91.19 103 ALA A CA 1
ATOM 812 C C . ALA A 1 103 ? 18.580 -4.495 -2.605 1.00 91.19 103 ALA A C 1
ATOM 814 O O . ALA A 1 103 ? 17.501 -4.558 -2.024 1.00 91.19 103 ALA A O 1
ATOM 815 N N . SER A 1 104 ? 19.537 -3.638 -2.229 1.00 88.50 104 SER A N 1
ATOM 816 C CA . SER A 1 104 ? 19.367 -2.706 -1.109 1.00 88.50 104 SER A CA 1
ATOM 817 C C . SER A 1 104 ? 18.171 -1.774 -1.315 1.00 88.50 104 SER A C 1
ATOM 819 O O . SER A 1 104 ? 17.400 -1.596 -0.378 1.00 88.50 104 SER A O 1
ATOM 821 N N . GLN A 1 105 ? 17.975 -1.221 -2.519 1.00 90.50 105 GLN A N 1
ATOM 822 C CA . GLN A 1 105 ? 16.816 -0.363 -2.806 1.00 90.50 105 GLN A CA 1
ATOM 823 C C . GLN A 1 105 ? 15.489 -1.128 -2.679 1.00 90.50 105 GLN A C 1
ATOM 825 O O . GLN A 1 105 ? 14.526 -0.613 -2.113 1.00 90.50 105 GLN A O 1
ATOM 830 N N . GLN A 1 106 ? 15.437 -2.371 -3.171 1.00 90.06 106 GLN A N 1
ATOM 831 C CA . GLN A 1 106 ? 14.253 -3.229 -3.061 1.00 90.06 106 GLN A CA 1
ATOM 832 C C . GLN A 1 106 ? 13.943 -3.593 -1.607 1.00 90.06 106 GLN A C 1
ATOM 834 O O . GLN A 1 106 ? 12.783 -3.542 -1.203 1.00 90.06 106 GLN A O 1
ATOM 839 N N . ILE A 1 107 ? 14.963 -3.924 -0.810 1.00 88.00 107 ILE A N 1
ATOM 840 C CA . ILE A 1 107 ? 14.809 -4.236 0.616 1.00 88.00 107 ILE A CA 1
ATOM 841 C C . ILE A 1 107 ? 14.273 -3.016 1.365 1.00 88.00 107 ILE A C 1
ATOM 843 O O . ILE A 1 107 ? 13.312 -3.168 2.117 1.00 88.00 107 ILE A O 1
ATOM 847 N N . SER A 1 108 ? 14.807 -1.816 1.117 1.00 85.31 108 SER A N 1
ATOM 848 C CA . SER A 1 108 ? 14.280 -0.574 1.700 1.00 85.31 108 SER A CA 1
ATOM 849 C C . SER A 1 108 ? 12.830 -0.318 1.280 1.00 85.31 108 SER A C 1
ATOM 851 O O . SER A 1 108 ? 12.002 0.041 2.103 1.00 85.31 108 SER A O 1
ATOM 853 N N . ALA A 1 109 ? 12.468 -0.557 0.019 1.00 84.62 109 ALA A N 1
ATOM 854 C CA . ALA A 1 109 ? 11.092 -0.371 -0.440 1.00 84.62 109 ALA A CA 1
ATOM 855 C C . ALA A 1 109 ? 10.112 -1.443 0.083 1.00 84.62 109 ALA A C 1
ATOM 857 O O . ALA A 1 109 ? 8.906 -1.204 0.106 1.00 84.62 109 ALA A O 1
ATOM 858 N N . SER A 1 110 ? 10.597 -2.620 0.492 1.00 86.50 110 SER A N 1
ATOM 859 C CA . SER A 1 110 ? 9.764 -3.802 0.763 1.00 86.50 110 SER A CA 1
ATOM 860 C C . SER A 1 110 ? 8.600 -3.608 1.749 1.00 86.50 110 SER A C 1
ATOM 862 O O . SER A 1 110 ? 7.516 -4.128 1.444 1.00 86.50 110 SER A O 1
ATOM 864 N N . PRO A 1 111 ? 8.703 -2.815 2.840 1.00 83.25 111 PRO A N 1
ATOM 865 C CA . PRO A 1 111 ? 7.574 -2.626 3.749 1.00 83.25 111 PRO A CA 1
ATOM 866 C C . PRO A 1 111 ? 6.398 -1.878 3.118 1.00 83.25 111 PRO A C 1
ATOM 868 O O . PRO A 1 111 ? 5.271 -1.980 3.599 1.00 83.25 111 PRO A O 1
ATOM 871 N N . ALA A 1 112 ? 6.626 -1.151 2.021 1.00 81.00 112 ALA A N 1
ATOM 872 C CA . ALA A 1 112 ? 5.562 -0.499 1.271 1.00 81.00 112 ALA A CA 1
ATOM 873 C C . ALA A 1 112 ? 4.760 -1.467 0.385 1.00 81.00 112 ALA A C 1
ATOM 875 O O . ALA A 1 112 ? 3.652 -1.123 -0.017 1.00 81.00 112 ALA A O 1
ATOM 876 N N . PHE A 1 113 ? 5.292 -2.660 0.093 1.00 82.62 113 PHE A N 1
ATOM 877 C CA . PHE A 1 113 ? 4.714 -3.597 -0.875 1.00 82.62 113 PHE A CA 1
ATOM 878 C C . PHE A 1 113 ? 4.281 -4.927 -0.253 1.00 82.62 113 PHE A C 1
ATOM 880 O O . PHE A 1 113 ? 3.197 -5.411 -0.565 1.00 82.62 113 PHE A O 1
ATOM 887 N N . VAL A 1 114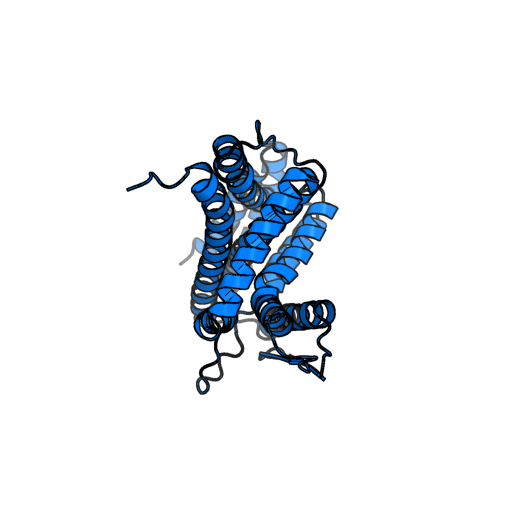 ? 5.069 -5.517 0.651 1.00 83.50 114 VAL A N 1
ATOM 888 C CA . VAL A 1 114 ? 4.781 -6.861 1.191 1.00 83.50 114 VAL A CA 1
ATOM 889 C C . VAL A 1 114 ? 3.528 -6.898 2.081 1.00 83.50 114 VAL A C 1
ATOM 891 O O . VAL A 1 114 ? 2.684 -7.764 1.848 1.00 83.50 114 VAL A O 1
ATOM 894 N N . PRO A 1 115 ? 3.320 -5.987 3.056 1.00 81.19 115 PRO A N 1
ATOM 895 C CA . PRO A 1 115 ? 2.095 -6.010 3.857 1.00 81.19 115 PRO A CA 1
ATOM 896 C C . PRO A 1 115 ? 0.827 -5.809 3.003 1.00 81.19 115 PRO A C 1
ATOM 898 O O . PRO A 1 115 ? -0.109 -6.601 3.137 1.00 81.19 115 PRO A O 1
ATOM 901 N N . PRO A 1 116 ? 0.776 -4.835 2.066 1.00 84.81 116 PRO A N 1
ATOM 902 C CA . PRO A 1 116 ? -0.348 -4.725 1.141 1.00 84.81 116 PRO A CA 1
ATOM 903 C C . PRO A 1 116 ? -0.510 -5.930 0.222 1.00 84.81 116 PRO A C 1
ATOM 905 O O . PRO A 1 116 ? -1.634 -6.225 -0.163 1.00 84.81 116 PRO A O 1
ATOM 908 N N . LEU A 1 117 ? 0.568 -6.635 -0.138 1.00 85.94 117 LEU A N 1
ATOM 909 C CA . LEU A 1 117 ? 0.478 -7.822 -0.989 1.00 85.94 117 LEU A CA 1
ATOM 910 C C . LEU A 1 117 ? -0.315 -8.935 -0.301 1.00 85.94 117 LEU A C 1
ATOM 912 O O . LEU A 1 117 ? -1.179 -9.539 -0.931 1.00 85.94 117 LEU A O 1
ATOM 916 N N . ILE A 1 118 ? -0.084 -9.157 0.997 1.00 82.88 118 ILE A N 1
ATOM 917 C CA . ILE A 1 118 ? -0.865 -10.115 1.796 1.00 82.88 118 ILE A CA 1
ATOM 918 C C . ILE A 1 118 ? -2.350 -9.743 1.752 1.00 82.88 118 ILE A C 1
ATOM 920 O O . ILE A 1 118 ? -3.206 -10.595 1.518 1.00 82.88 118 ILE A O 1
ATOM 924 N N . VAL A 1 119 ? -2.658 -8.455 1.921 1.00 83.06 119 VAL A N 1
ATOM 925 C CA . VAL A 1 119 ? -4.034 -7.956 1.833 1.00 83.06 119 VAL A CA 1
ATOM 926 C C . VAL A 1 119 ? -4.603 -8.159 0.429 1.00 83.06 119 VAL A C 1
ATOM 928 O O . VAL A 1 119 ? -5.711 -8.661 0.302 1.00 83.06 119 VAL A O 1
ATOM 931 N N . ALA A 1 120 ? -3.864 -7.820 -0.626 1.00 84.06 120 ALA A N 1
ATOM 932 C CA . ALA A 1 120 ? -4.313 -7.974 -2.007 1.00 84.06 120 ALA A CA 1
ATOM 933 C C . ALA A 1 120 ? -4.629 -9.440 -2.352 1.00 84.06 120 ALA A C 1
ATOM 935 O O . ALA A 1 120 ? -5.639 -9.707 -2.999 1.00 84.06 120 ALA A O 1
ATOM 936 N N . ILE A 1 121 ? -3.826 -10.392 -1.861 1.00 85.12 121 ILE A N 1
ATOM 937 C CA . ILE A 1 121 ? -4.090 -11.833 -2.005 1.00 85.12 121 ILE A CA 1
ATOM 938 C C . ILE A 1 121 ? -5.402 -12.217 -1.312 1.00 85.12 121 ILE A C 1
ATOM 940 O O . ILE A 1 121 ? -6.224 -12.913 -1.905 1.00 85.12 121 ILE A O 1
ATOM 944 N N . LEU A 1 122 ? -5.637 -11.736 -0.087 1.00 84.69 122 LEU A N 1
ATOM 945 C CA . LEU A 1 122 ? -6.893 -11.982 0.630 1.00 84.69 122 LEU A CA 1
ATOM 946 C C . LEU A 1 122 ? -8.098 -11.366 -0.093 1.00 84.69 122 LEU A C 1
ATOM 948 O O . LEU A 1 122 ? -9.153 -11.991 -0.163 1.00 84.69 122 LEU A O 1
ATOM 952 N N . LEU A 1 123 ? -7.947 -10.172 -0.670 1.00 85.00 123 LEU A N 1
ATOM 953 C CA . LEU A 1 123 ? -8.992 -9.531 -1.472 1.00 85.00 123 LEU A CA 1
ATOM 954 C C . LEU A 1 123 ? -9.321 -10.326 -2.737 1.00 85.00 123 LEU A C 1
ATOM 956 O O . LEU A 1 123 ? -10.495 -10.436 -3.088 1.00 85.00 123 LEU A O 1
ATOM 960 N N . GLY A 1 124 ? -8.310 -10.901 -3.392 1.00 84.06 124 GLY A N 1
ATOM 961 C CA . GLY A 1 124 ? -8.504 -11.815 -4.516 1.00 84.06 124 GLY A CA 1
ATOM 962 C C . GLY A 1 124 ? -9.212 -13.105 -4.099 1.00 84.06 124 GLY A C 1
ATOM 963 O O . GLY A 1 124 ? -10.180 -13.505 -4.738 1.00 84.06 124 GLY A O 1
ATOM 964 N N . TYR A 1 125 ? -8.794 -13.711 -2.982 1.00 85.94 125 TYR A N 1
ATOM 965 C CA . TYR A 1 125 ? -9.421 -14.918 -2.427 1.00 85.94 125 TYR A CA 1
ATOM 966 C C . TYR A 1 125 ? -10.900 -14.706 -2.067 1.00 85.94 125 TYR A C 1
ATOM 968 O O . TYR A 1 125 ? -11.725 -15.586 -2.286 1.00 85.94 125 TYR A O 1
ATOM 976 N N . LEU A 1 126 ? -11.250 -13.526 -1.552 1.00 86.44 126 LEU A N 1
ATOM 977 C CA . LEU A 1 126 ? -12.631 -13.149 -1.229 1.00 86.44 126 LEU A CA 1
ATOM 978 C C . LEU A 1 126 ? -13.422 -12.615 -2.436 1.00 86.44 126 LEU A C 1
ATOM 980 O O . LEU A 1 126 ? -14.559 -12.177 -2.266 1.00 86.44 126 LEU A O 1
ATOM 984 N N . HIS A 1 127 ? -12.841 -12.658 -3.639 1.00 84.81 127 HIS A N 1
ATOM 985 C CA . HIS A 1 127 ? -13.441 -12.209 -4.898 1.00 84.81 127 HIS A CA 1
ATOM 986 C C . HIS A 1 127 ? -13.803 -10.711 -4.951 1.00 84.81 127 HIS A C 1
ATOM 988 O O . HIS A 1 127 ? -14.689 -10.315 -5.704 1.00 84.81 127 HIS A O 1
ATOM 994 N N . TYR A 1 128 ? -13.111 -9.856 -4.187 1.00 80.75 128 TYR A N 1
ATOM 995 C CA . TYR A 1 128 ? -13.286 -8.397 -4.270 1.00 80.75 128 TYR A CA 1
ATOM 996 C C . TYR A 1 128 ? -12.460 -7.742 -5.369 1.00 80.75 128 TYR A C 1
ATOM 998 O O . TYR A 1 128 ? -12.820 -6.673 -5.859 1.00 80.75 128 TYR A O 1
ATOM 1006 N N . ILE A 1 129 ? -11.329 -8.351 -5.721 1.00 78.38 129 ILE A N 1
ATOM 1007 C CA . ILE A 1 129 ? -10.495 -7.908 -6.831 1.00 78.38 129 ILE A CA 1
ATOM 1008 C C . ILE A 1 129 ? -10.280 -9.110 -7.734 1.00 78.38 129 ILE A C 1
ATOM 1010 O O . ILE A 1 129 ? -9.597 -10.062 -7.362 1.00 78.38 129 ILE A O 1
ATOM 1014 N N . ASP A 1 130 ? -10.839 -9.047 -8.935 1.00 73.56 130 ASP A N 1
ATOM 1015 C CA . ASP A 1 130 ? -10.522 -10.004 -9.982 1.00 73.56 130 ASP A CA 1
ATOM 1016 C C . ASP A 1 130 ? -9.262 -9.539 -10.712 1.00 73.56 130 ASP A C 1
ATOM 1018 O O . ASP A 1 130 ? -9.318 -8.864 -11.739 1.00 73.56 130 ASP A O 1
ATOM 1022 N N . LEU A 1 131 ? -8.103 -9.859 -10.132 1.00 66.38 131 LEU A N 1
ATOM 1023 C CA . LEU A 1 131 ? -6.819 -9.547 -10.755 1.00 66.38 131 LEU A CA 1
ATOM 1024 C C . LEU A 1 131 ? -6.657 -10.264 -12.100 1.00 66.38 131 LEU A C 1
ATOM 1026 O O . LEU A 1 131 ? -5.894 -9.778 -12.917 1.00 66.38 131 LEU A O 1
ATOM 1030 N N . GLY A 1 132 ? -7.350 -11.382 -12.349 1.00 65.06 132 GLY A N 1
ATOM 1031 C CA . GLY A 1 132 ? -7.180 -12.199 -13.553 1.00 65.06 132 GLY A CA 1
ATOM 1032 C C . GLY A 1 132 ? -7.861 -11.622 -14.793 1.00 65.06 132 GLY A C 1
ATOM 1033 O O . GLY A 1 132 ? -7.317 -11.741 -15.887 1.00 65.06 132 GLY A O 1
ATOM 1034 N N . ASN A 1 133 ? -8.996 -10.940 -14.630 1.00 67.75 133 ASN A N 1
ATOM 1035 C CA . ASN A 1 133 ? -9.840 -10.504 -15.751 1.00 67.75 133 ASN A CA 1
ATOM 1036 C C . ASN A 1 133 ? -9.749 -9.009 -16.092 1.00 67.75 133 ASN A C 1
ATOM 1038 O O . ASN A 1 133 ? -10.572 -8.490 -16.846 1.00 67.75 133 ASN A O 1
ATOM 1042 N N . ILE A 1 134 ? -8.757 -8.290 -15.566 1.00 67.06 134 ILE A N 1
ATOM 1043 C CA . ILE A 1 134 ? -8.571 -6.877 -15.907 1.00 67.06 134 ILE A CA 1
ATOM 1044 C C . ILE A 1 134 ? -7.918 -6.767 -17.286 1.00 67.06 134 ILE A C 1
ATOM 1046 O O . ILE A 1 134 ? -6.703 -6.883 -17.441 1.00 67.06 134 ILE A O 1
ATOM 1050 N N . THR A 1 135 ? -8.744 -6.501 -18.292 1.00 69.44 135 THR A N 1
ATOM 1051 C CA . THR A 1 135 ? -8.298 -6.172 -19.645 1.00 69.44 135 THR A CA 1
ATOM 1052 C C . THR A 1 135 ? -8.369 -4.664 -19.847 1.00 69.44 135 THR A C 1
ATOM 1054 O O . THR A 1 135 ? -9.455 -4.085 -19.851 1.00 69.44 135 THR A O 1
ATOM 1057 N N . PHE A 1 136 ? -7.217 -4.028 -20.036 1.00 71.44 136 PHE A N 1
ATOM 1058 C CA . PHE A 1 136 ? -7.144 -2.669 -20.561 1.00 71.44 136 PHE A CA 1
ATOM 1059 C C . PHE A 1 136 ? -6.576 -2.734 -21.964 1.00 71.44 136 PHE A C 1
ATOM 1061 O O . PHE A 1 136 ? -5.466 -3.226 -22.165 1.00 71.44 136 PHE A O 1
ATOM 1068 N N . ASP A 1 137 ? -7.345 -2.232 -22.919 1.00 69.75 137 ASP A N 1
ATOM 1069 C CA . ASP A 1 137 ? -6.838 -2.046 -24.261 1.00 69.75 137 ASP A CA 1
ATOM 1070 C C . ASP A 1 137 ? -5.993 -0.768 -24.290 1.00 69.75 137 ASP A C 1
ATOM 1072 O O . ASP A 1 137 ? -6.479 0.328 -24.003 1.00 69.75 137 ASP A O 1
ATOM 1076 N N . PHE A 1 138 ? -4.711 -0.911 -24.622 1.00 72.19 138 PHE A N 1
ATOM 1077 C CA . PHE A 1 138 ? -3.847 0.237 -24.903 1.00 72.19 138 PHE A CA 1
ATOM 1078 C C . PHE A 1 138 ? -4.129 0.835 -26.296 1.00 72.19 138 PHE A C 1
ATOM 1080 O O . PHE A 1 138 ? -3.476 1.801 -26.691 1.00 72.19 138 PHE A O 1
ATOM 1087 N N . GLY A 1 139 ? -5.113 0.291 -27.025 1.00 66.81 139 GLY A N 1
ATOM 1088 C CA . GLY A 1 139 ? -5.585 0.688 -28.348 1.00 66.81 139 GLY A CA 1
ATOM 1089 C C . GLY A 1 139 ? -4.538 0.377 -29.407 1.00 66.81 139 GLY A C 1
ATOM 1090 O O . GLY A 1 139 ? -4.592 -0.624 -30.114 1.00 66.81 139 GLY A O 1
ATOM 1091 N N . SER A 1 140 ? -3.524 1.233 -29.463 1.00 69.31 140 SER A N 1
ATOM 1092 C CA . SER A 1 140 ? -2.325 1.087 -30.281 1.00 69.31 140 SER A CA 1
ATOM 1093 C C . SER A 1 140 ? -1.100 1.194 -29.375 1.00 69.31 140 SER A C 1
ATOM 1095 O O . SER A 1 140 ? -1.069 2.059 -28.503 1.00 69.31 140 SER A O 1
ATOM 1097 N N . LEU A 1 141 ? -0.041 0.414 -29.627 1.00 80.31 141 LEU A N 1
ATOM 1098 C CA . LEU A 1 141 ? 1.265 0.559 -28.948 1.00 80.31 141 LEU A CA 1
ATOM 1099 C C . LEU A 1 141 ? 1.975 1.900 -29.257 1.00 80.31 141 LEU A C 1
ATOM 1101 O O . LEU A 1 141 ? 3.164 2.064 -28.975 1.00 80.31 141 LEU A O 1
ATOM 1105 N N . GLU A 1 142 ? 1.260 2.853 -29.851 1.00 84.25 142 GLU A N 1
ATOM 1106 C CA . GLU A 1 142 ? 1.691 4.225 -30.026 1.00 84.25 142 GLU A CA 1
ATOM 1107 C C . GLU A 1 142 ? 1.709 4.977 -28.684 1.00 84.25 142 GLU A C 1
ATOM 1109 O O . GLU A 1 142 ? 0.893 4.709 -27.797 1.00 84.25 142 GLU A O 1
ATOM 1114 N N . PRO A 1 143 ? 2.597 5.975 -28.538 1.00 84.94 143 PRO A N 1
ATOM 1115 C CA . PRO A 1 143 ? 2.757 6.759 -27.314 1.00 84.94 143 PRO A CA 1
ATOM 1116 C C . PRO A 1 143 ? 1.449 7.260 -26.684 1.00 84.94 143 PRO A C 1
ATOM 1118 O O . PRO A 1 143 ? 1.275 7.159 -25.471 1.00 84.94 143 PRO A O 1
ATOM 1121 N N . VAL A 1 144 ? 0.519 7.771 -27.499 1.00 85.12 144 VAL A N 1
ATOM 1122 C CA . VAL A 1 144 ? -0.761 8.320 -27.023 1.00 85.12 144 VAL A CA 1
ATOM 1123 C C . VAL A 1 144 ? -1.643 7.226 -26.423 1.00 85.12 144 VAL A C 1
ATOM 1125 O O . VAL A 1 144 ? -2.162 7.412 -25.325 1.00 85.12 144 VAL A O 1
ATOM 1128 N N . GLY A 1 145 ? -1.757 6.071 -27.086 1.00 86.50 145 GLY A N 1
ATOM 1129 C CA . GLY A 1 145 ? -2.537 4.934 -26.588 1.00 86.50 145 GLY A CA 1
ATOM 1130 C C . GLY A 1 145 ? -2.008 4.407 -25.254 1.00 86.50 145 GLY A C 1
ATOM 1131 O O . GLY A 1 145 ? -2.775 4.203 -24.311 1.00 86.50 145 GLY A O 1
ATOM 1132 N N . VAL A 1 146 ? -0.681 4.303 -25.121 1.00 88.06 146 VAL A N 1
ATOM 1133 C CA . VAL A 1 146 ? -0.034 3.877 -23.869 1.00 88.06 146 VAL A CA 1
ATOM 1134 C C . VAL A 1 146 ? -0.296 4.871 -22.732 1.00 88.06 146 VAL A C 1
ATOM 1136 O O . VAL A 1 146 ? -0.673 4.463 -21.633 1.00 88.06 146 VAL A O 1
ATOM 1139 N N . ILE A 1 147 ? -0.145 6.175 -22.986 1.00 87.94 147 ILE A N 1
ATOM 1140 C CA . ILE A 1 147 ? -0.413 7.227 -21.992 1.00 87.94 147 ILE A CA 1
ATOM 1141 C C . ILE A 1 147 ? -1.888 7.210 -21.577 1.00 87.94 147 ILE A C 1
ATOM 1143 O O . ILE A 1 147 ? -2.184 7.174 -20.383 1.00 87.94 147 ILE A O 1
ATOM 1147 N N . SER A 1 148 ? -2.819 7.201 -22.531 1.00 86.38 148 SER A N 1
ATOM 1148 C CA . SER A 1 148 ? -4.254 7.171 -22.235 1.00 86.38 148 SER A CA 1
ATOM 1149 C C . SER A 1 148 ? -4.638 5.921 -21.442 1.00 86.38 148 SER A C 1
ATOM 1151 O O . SER A 1 148 ? -5.313 6.038 -20.417 1.00 86.38 148 SER A O 1
ATOM 1153 N N . GLY A 1 149 ? -4.145 4.745 -21.839 1.00 86.81 149 GLY A N 1
ATOM 1154 C CA . GLY A 1 149 ? -4.394 3.492 -21.124 1.00 86.81 149 GLY A CA 1
ATOM 1155 C C . GLY A 1 149 ? -3.878 3.514 -19.682 1.00 86.81 149 GLY A C 1
ATOM 1156 O O . GLY A 1 149 ? -4.590 3.097 -18.770 1.00 86.81 149 GLY A O 1
ATOM 1157 N N . LEU A 1 150 ? -2.682 4.063 -19.440 1.00 88.69 150 LEU A N 1
ATOM 1158 C CA . LEU A 1 150 ? -2.113 4.169 -18.090 1.00 88.69 150 LEU A CA 1
ATOM 1159 C C . LEU A 1 150 ? -2.826 5.215 -17.221 1.00 88.69 150 LEU A C 1
ATOM 1161 O O . LEU A 1 150 ? -3.246 4.910 -16.102 1.00 88.69 150 LEU A O 1
ATOM 1165 N N . TYR A 1 151 ? -2.940 6.451 -17.712 1.00 89.00 151 TYR A N 1
ATOM 1166 C CA . TYR A 1 151 ? -3.291 7.617 -16.891 1.00 89.00 151 TYR A CA 1
ATOM 1167 C C . TYR A 1 151 ? -4.780 7.948 -16.872 1.00 89.00 151 TYR A C 1
ATOM 1169 O O . TYR A 1 151 ? -5.252 8.519 -15.891 1.00 89.00 151 TYR A O 1
ATOM 1177 N N . LEU A 1 152 ? -5.522 7.585 -17.919 1.00 87.75 152 LEU A N 1
ATOM 1178 C CA . LEU A 1 152 ? -6.976 7.764 -17.978 1.00 87.75 152 LEU A CA 1
ATOM 1179 C C . LEU A 1 152 ? -7.730 6.449 -17.738 1.00 87.75 152 LEU A C 1
ATOM 1181 O O . LEU A 1 152 ? -8.896 6.485 -17.355 1.00 87.75 152 LEU A O 1
ATOM 1185 N N . GLY A 1 153 ? -7.066 5.304 -17.920 1.00 86.38 153 GLY A N 1
ATOM 1186 C CA . GLY A 1 153 ? -7.616 3.975 -17.652 1.00 86.38 153 GLY A CA 1
ATOM 1187 C C . GLY A 1 153 ? -7.165 3.400 -16.308 1.00 86.38 153 GLY A C 1
ATOM 1188 O O . GLY A 1 153 ? -7.873 3.493 -15.303 1.00 86.38 153 GLY A O 1
ATOM 1189 N N . LEU A 1 154 ? -5.979 2.788 -16.298 1.00 86.25 154 LEU A N 1
ATOM 1190 C CA . LEU A 1 154 ? -5.512 1.899 -15.232 1.00 86.25 154 LEU A CA 1
ATOM 1191 C C . LEU A 1 154 ? -5.383 2.588 -13.866 1.00 86.25 154 LEU A C 1
ATOM 1193 O O . LEU A 1 154 ? -5.914 2.084 -12.877 1.00 86.25 154 LEU A O 1
ATOM 1197 N N . ILE A 1 155 ? -4.689 3.728 -13.781 1.00 86.88 155 ILE A N 1
ATOM 1198 C CA . ILE A 1 155 ? -4.445 4.403 -12.494 1.00 86.88 155 ILE A CA 1
ATOM 1199 C C . ILE A 1 155 ? -5.762 4.883 -11.851 1.00 86.88 155 ILE A C 1
ATOM 1201 O O . ILE A 1 155 ? -6.004 4.533 -10.690 1.00 86.88 155 ILE A O 1
ATOM 1205 N N . PRO A 1 156 ? -6.655 5.615 -12.553 1.00 87.88 156 PRO A N 1
ATOM 1206 C CA . PRO A 1 156 ? -7.963 5.975 -12.005 1.00 87.88 156 PRO A CA 1
ATOM 1207 C C . PRO A 1 156 ? -8.807 4.762 -11.607 1.00 87.88 156 PRO A C 1
ATOM 1209 O O . PRO A 1 156 ? -9.451 4.787 -10.556 1.00 87.88 156 PRO A O 1
ATOM 1212 N N . TYR A 1 157 ? -8.778 3.689 -12.405 1.00 86.88 157 TYR A N 1
ATOM 1213 C CA . TYR A 1 157 ? -9.468 2.442 -12.078 1.00 86.88 157 TYR A CA 1
ATOM 1214 C C . TYR A 1 157 ? -8.968 1.843 -10.762 1.00 86.88 157 TYR A C 1
ATOM 1216 O O . TYR A 1 157 ? -9.786 1.484 -9.916 1.00 86.88 157 TYR A O 1
ATOM 1224 N N . ILE A 1 158 ? -7.650 1.789 -10.544 1.00 85.88 158 ILE A N 1
ATOM 1225 C CA . ILE A 1 158 ? -7.052 1.288 -9.298 1.00 85.88 158 ILE A CA 1
ATOM 1226 C C . ILE A 1 158 ? -7.519 2.116 -8.097 1.00 85.88 158 ILE A C 1
ATOM 1228 O O . ILE A 1 158 ? -7.998 1.556 -7.109 1.00 85.88 158 ILE A O 1
ATOM 1232 N N . VAL A 1 159 ? -7.429 3.447 -8.189 1.00 84.31 159 VAL A N 1
ATOM 1233 C CA . VAL A 1 159 ? -7.841 4.358 -7.107 1.00 84.31 159 VAL A CA 1
ATOM 1234 C C . VAL A 1 159 ? -9.327 4.182 -6.787 1.00 84.31 159 VAL A C 1
ATOM 1236 O O . VAL A 1 159 ? -9.695 4.039 -5.618 1.00 84.31 159 VAL A O 1
ATOM 1239 N N . LYS A 1 160 ? -10.180 4.138 -7.818 1.00 84.56 160 LYS A N 1
ATOM 1240 C CA . LYS A 1 160 ? -11.625 3.923 -7.672 1.00 84.56 160 LYS A CA 1
ATOM 1241 C C . LYS A 1 160 ? -11.927 2.560 -7.049 1.00 84.56 160 LYS A C 1
ATOM 1243 O O . LYS A 1 160 ? -12.751 2.489 -6.143 1.00 84.56 160 LYS A O 1
ATOM 1248 N N . THR A 1 161 ? -11.260 1.502 -7.505 1.00 83.25 161 THR A N 1
ATOM 1249 C CA . THR A 1 161 ? -11.482 0.128 -7.032 1.00 83.25 161 THR A CA 1
ATOM 1250 C C . THR A 1 161 ? -11.134 -0.005 -5.556 1.00 83.25 161 THR A C 1
ATOM 1252 O O . THR A 1 161 ? -11.968 -0.471 -4.788 1.00 83.25 161 THR A O 1
ATOM 1255 N N . ILE A 1 162 ? -9.963 0.480 -5.122 1.00 81.50 162 ILE A N 1
ATOM 1256 C CA . ILE A 1 162 ? -9.582 0.446 -3.699 1.00 81.50 162 ILE A CA 1
ATOM 1257 C C . ILE A 1 162 ? -10.551 1.284 -2.855 1.00 81.50 162 ILE A C 1
ATOM 1259 O O . ILE A 1 162 ? -11.005 0.828 -1.804 1.00 81.50 162 ILE A O 1
ATOM 1263 N N . GLY A 1 163 ? -10.887 2.495 -3.316 1.00 77.75 163 GLY A N 1
ATOM 1264 C CA . GLY A 1 163 ? -11.805 3.382 -2.603 1.00 77.75 163 GLY A CA 1
ATOM 1265 C C . GLY A 1 163 ? -13.183 2.751 -2.401 1.00 77.75 163 GLY A C 1
ATOM 1266 O O . GLY A 1 163 ? -13.701 2.759 -1.286 1.00 77.75 163 GLY A O 1
ATOM 1267 N N . LEU A 1 164 ? -13.748 2.154 -3.456 1.00 79.69 164 LEU A N 1
ATOM 1268 C CA . LEU A 1 164 ? -15.035 1.459 -3.403 1.00 79.69 164 LEU A CA 1
ATOM 1269 C C . LEU A 1 164 ? -14.978 0.193 -2.551 1.00 79.69 164 LEU A C 1
ATOM 1271 O O . LEU A 1 164 ? -15.918 -0.076 -1.811 1.00 79.69 164 LEU A O 1
ATOM 1275 N N . LEU A 1 165 ? -13.888 -0.568 -2.623 1.00 80.44 165 LEU A N 1
ATOM 1276 C CA . LEU A 1 165 ? -13.737 -1.828 -1.903 1.00 80.44 165 LEU A CA 1
ATOM 1277 C C . LEU A 1 165 ? -13.892 -1.642 -0.395 1.00 80.44 165 LEU A C 1
ATOM 1279 O O . LEU A 1 165 ? -14.634 -2.383 0.238 1.00 80.44 165 LEU A O 1
ATOM 1283 N N . LEU A 1 166 ? -13.259 -0.616 0.175 1.00 71.81 166 LEU A N 1
ATOM 1284 C CA . LEU A 1 166 ? -13.292 -0.378 1.621 1.00 71.81 166 LEU A CA 1
ATOM 1285 C C . LEU A 1 166 ? -14.651 0.112 2.115 1.00 71.81 166 LEU A C 1
ATOM 1287 O O . LEU A 1 166 ? -15.040 -0.197 3.240 1.00 71.81 166 LEU A O 1
ATOM 1291 N N . VAL A 1 167 ? -15.385 0.857 1.286 1.00 78.44 167 VAL A N 1
ATOM 1292 C CA . VAL A 1 167 ? -16.735 1.307 1.645 1.00 78.44 167 VAL A CA 1
ATOM 1293 C C . VAL A 1 167 ? -17.796 0.249 1.364 1.00 78.44 167 VAL A C 1
ATOM 1295 O O . VAL A 1 167 ? -18.834 0.300 2.005 1.00 78.44 167 VAL A O 1
ATOM 1298 N N . ASN A 1 168 ? -17.540 -0.733 0.494 1.00 85.69 168 ASN A N 1
ATOM 1299 C CA . ASN A 1 168 ? -18.492 -1.785 0.112 1.00 85.69 168 ASN A CA 1
ATOM 1300 C C . ASN A 1 168 ? -18.275 -3.136 0.814 1.00 85.69 168 ASN A C 1
ATOM 1302 O O . ASN A 1 168 ? -18.902 -4.120 0.427 1.00 85.69 168 ASN A O 1
ATOM 1306 N N . LEU A 1 169 ? -17.427 -3.228 1.843 1.00 85.38 169 LEU A N 1
ATOM 1307 C CA . LEU A 1 169 ? -17.279 -4.482 2.590 1.00 85.38 169 LEU A CA 1
ATOM 1308 C C . LEU A 1 169 ? -18.597 -4.876 3.280 1.00 85.38 169 LEU A C 1
ATOM 1310 O O . LEU A 1 169 ? -19.195 -4.086 4.012 1.00 85.38 169 LEU A O 1
ATOM 1314 N N . ASP A 1 170 ? -19.034 -6.119 3.086 1.00 85.81 170 ASP A N 1
ATOM 1315 C CA . ASP A 1 170 ? -20.215 -6.669 3.758 1.00 85.81 170 ASP A CA 1
ATOM 1316 C C . ASP A 1 170 ? -19.858 -7.139 5.178 1.00 85.81 170 ASP A C 1
ATOM 1318 O O . ASP A 1 170 ? -19.419 -8.270 5.387 1.00 85.81 170 ASP A O 1
ATOM 1322 N N . TYR A 1 171 ? -20.043 -6.287 6.182 1.00 83.56 171 TYR A N 1
ATOM 1323 C CA . TYR A 1 171 ? -19.762 -6.611 7.584 1.00 83.56 171 TYR A CA 1
ATOM 1324 C C . TYR A 1 171 ? -20.618 -7.738 8.188 1.00 83.56 171 TYR A C 1
ATOM 1326 O O . TYR A 1 171 ? -20.342 -8.142 9.314 1.00 83.56 171 TYR A O 1
ATOM 1334 N N . SER A 1 172 ? -21.616 -8.287 7.483 1.00 83.50 172 SER A N 1
ATOM 1335 C CA . SER A 1 172 ? -22.286 -9.517 7.944 1.00 83.50 172 SER A CA 1
ATOM 1336 C C . SER A 1 172 ? -21.440 -10.781 7.747 1.00 83.50 172 SER A C 1
ATOM 1338 O O . SER A 1 172 ? -21.692 -11.795 8.396 1.00 83.50 172 SER A O 1
ATOM 1340 N N . ARG A 1 173 ? -20.426 -10.725 6.875 1.00 87.25 173 ARG A N 1
ATOM 1341 C CA . ARG A 1 173 ? -19.487 -11.822 6.626 1.00 87.25 173 ARG A CA 1
ATOM 1342 C C . ARG A 1 173 ? -18.284 -11.716 7.555 1.00 87.25 173 ARG A C 1
ATOM 1344 O O . ARG A 1 173 ? -17.596 -10.692 7.584 1.00 87.25 173 ARG A O 1
ATOM 1351 N N . VAL A 1 174 ? -18.000 -12.789 8.289 1.00 86.69 174 VAL A N 1
ATOM 1352 C CA . VAL A 1 174 ? -16.896 -12.837 9.264 1.00 86.69 174 VAL A CA 1
ATOM 1353 C C . VAL A 1 174 ? -15.546 -12.631 8.576 1.00 86.69 174 VAL A C 1
ATOM 1355 O O . VAL A 1 174 ? -14.669 -11.961 9.116 1.00 86.69 174 VAL A O 1
ATOM 1358 N N . GLU A 1 175 ? -15.395 -13.127 7.350 1.00 88.44 175 GLU A N 1
ATOM 1359 C CA . GLU A 1 175 ? -14.189 -12.992 6.536 1.00 88.44 175 GLU A CA 1
ATOM 1360 C C . GLU A 1 175 ? -13.833 -11.523 6.276 1.00 88.44 175 GLU A C 1
ATOM 1362 O O . GLU A 1 175 ? -12.662 -11.151 6.320 1.00 88.44 175 GLU A O 1
ATOM 1367 N N . ASN A 1 176 ? -14.837 -10.663 6.085 1.00 87.44 176 ASN A N 1
ATOM 1368 C CA . ASN A 1 176 ? -14.632 -9.231 5.855 1.00 87.44 176 ASN A CA 1
ATOM 1369 C C . ASN A 1 176 ? -14.202 -8.498 7.126 1.00 87.44 176 ASN A C 1
ATOM 1371 O O . ASN A 1 176 ? -13.405 -7.562 7.069 1.00 87.44 176 ASN A O 1
ATOM 1375 N N . ILE A 1 177 ? -14.703 -8.938 8.282 1.00 84.62 177 ILE A N 1
ATOM 1376 C CA . ILE A 1 177 ? -14.265 -8.429 9.584 1.00 84.62 177 ILE A CA 1
ATOM 1377 C C . ILE A 1 177 ? -12.806 -8.835 9.827 1.00 84.62 177 ILE A C 1
ATOM 1379 O O . ILE A 1 177 ? -11.995 -7.998 10.224 1.00 84.62 177 ILE A O 1
ATOM 1383 N N . LEU A 1 178 ? -12.446 -10.091 9.540 1.00 85.19 178 LEU A N 1
ATOM 1384 C CA . LEU A 1 178 ? -11.066 -10.578 9.644 1.00 85.19 178 LEU A CA 1
ATOM 1385 C C . LEU A 1 178 ? -10.123 -9.824 8.700 1.00 85.19 178 LEU A C 1
ATOM 1387 O O . LEU A 1 178 ? -9.050 -9.397 9.123 1.00 85.19 178 LEU A O 1
ATOM 1391 N N . LEU A 1 179 ? -10.540 -9.591 7.455 1.00 86.44 179 LEU A N 1
ATOM 1392 C CA . LEU A 1 179 ? -9.814 -8.767 6.490 1.00 86.44 179 LEU A CA 1
ATOM 1393 C C . LEU A 1 179 ? -9.576 -7.352 7.032 1.00 86.44 179 LEU A C 1
ATOM 1395 O O . LEU A 1 179 ? -8.451 -6.861 6.964 1.00 86.44 179 LEU A O 1
ATOM 1399 N N . LEU A 1 180 ? -10.601 -6.708 7.601 1.00 84.25 180 LEU A N 1
ATOM 1400 C CA . LEU A 1 180 ? -10.474 -5.374 8.188 1.00 84.25 180 LEU A CA 1
ATOM 1401 C C . LEU A 1 180 ? -9.510 -5.373 9.382 1.00 84.25 180 LEU A C 1
ATOM 1403 O O . LEU A 1 180 ? -8.730 -4.432 9.532 1.00 84.25 180 LEU A O 1
ATOM 1407 N N . LEU A 1 181 ? -9.515 -6.424 10.207 1.00 83.00 181 LEU A N 1
ATOM 1408 C CA . LEU A 1 181 ? -8.558 -6.579 11.304 1.00 83.00 181 LEU A CA 1
ATOM 1409 C C . LEU A 1 181 ? -7.130 -6.742 10.784 1.00 83.00 181 LEU A C 1
ATOM 1411 O O . LEU A 1 181 ? -6.240 -6.066 11.288 1.00 83.00 181 LEU A O 1
ATOM 1415 N N . ILE A 1 182 ? -6.903 -7.558 9.751 1.00 82.94 182 ILE A N 1
ATOM 1416 C CA . ILE A 1 182 ? -5.581 -7.722 9.123 1.00 82.94 182 ILE A CA 1
ATOM 1417 C C . ILE A 1 182 ? -5.112 -6.401 8.502 1.00 82.94 182 ILE A C 1
ATOM 1419 O O . ILE A 1 182 ? -3.972 -5.997 8.732 1.00 82.94 182 ILE A O 1
ATOM 1423 N N . LEU A 1 183 ? -5.986 -5.703 7.773 1.00 82.06 183 LEU A N 1
ATOM 1424 C CA . LEU A 1 183 ? -5.746 -4.367 7.215 1.00 82.06 183 LEU A CA 1
ATOM 1425 C C . LEU A 1 183 ? -5.383 -3.354 8.299 1.00 82.06 183 LEU A C 1
ATOM 1427 O O . LEU A 1 183 ? -4.435 -2.594 8.165 1.00 82.06 183 LEU A O 1
ATOM 1431 N N . THR A 1 184 ? -6.126 -3.344 9.397 1.00 78.56 184 THR A N 1
ATOM 1432 C CA . THR A 1 184 ? -5.877 -2.419 10.500 1.00 78.56 184 THR A CA 1
ATOM 1433 C C . THR A 1 184 ? -4.561 -2.785 11.178 1.00 78.56 184 THR A C 1
ATOM 1435 O O . THR A 1 184 ? -3.722 -1.920 11.406 1.00 78.56 184 THR A O 1
ATOM 1438 N N . PHE A 1 185 ? -4.337 -4.066 11.474 1.00 76.75 185 PHE A N 1
ATOM 1439 C CA . PHE A 1 185 ? -3.252 -4.493 12.347 1.00 76.75 185 PHE A CA 1
ATOM 1440 C C . PHE A 1 185 ? -1.901 -4.502 11.638 1.00 76.75 185 PHE A C 1
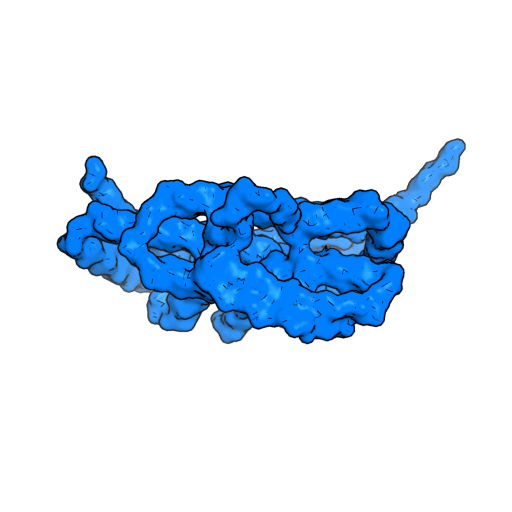ATOM 1442 O O . PHE A 1 185 ? -0.913 -4.048 12.216 1.00 76.75 185 PHE A O 1
ATOM 1449 N N . SER A 1 186 ? -1.845 -4.944 10.383 1.00 73.75 186 SER A N 1
ATOM 1450 C CA . SER A 1 186 ? -0.586 -5.097 9.632 1.00 73.75 186 SER A CA 1
ATOM 1451 C C . SER A 1 186 ? 0.108 -3.767 9.332 1.00 73.75 186 SER A C 1
ATOM 1453 O O . SER A 1 186 ? 1.294 -3.751 9.030 1.00 73.75 186 SER A O 1
ATOM 1455 N N . PHE A 1 187 ? -0.607 -2.649 9.483 1.00 71.38 187 PHE A N 1
ATOM 1456 C CA . PHE A 1 187 ? -0.089 -1.294 9.283 1.00 71.38 187 PHE A CA 1
ATOM 1457 C C . PHE A 1 187 ? -0.008 -0.500 10.599 1.00 71.38 187 PHE A C 1
ATOM 1459 O O . PHE A 1 187 ? 0.186 0.712 10.590 1.00 71.38 187 PHE A O 1
ATOM 1466 N N . SER A 1 188 ? -0.114 -1.184 11.749 1.00 58.78 188 SER A N 1
ATOM 1467 C CA . SER A 1 188 ? -0.071 -0.587 13.098 1.00 58.78 188 SER A CA 1
ATOM 1468 C C . SER A 1 188 ? 1.320 -0.276 13.618 1.00 58.78 188 SER A C 1
ATOM 1470 O O . SER A 1 188 ? 1.480 -0.160 14.832 1.00 58.78 188 SER A O 1
ATOM 1472 N N . ALA A 1 189 ? 2.341 -0.150 12.773 1.00 53.94 189 ALA A N 1
ATOM 1473 C CA . ALA A 1 189 ? 3.652 0.305 13.227 1.00 53.94 189 ALA A CA 1
ATOM 1474 C C . ALA A 1 189 ? 3.577 1.806 13.597 1.00 53.94 189 ALA A C 1
ATOM 1476 O O . ALA A 1 189 ? 4.148 2.675 12.949 1.00 53.94 189 ALA A O 1
ATOM 1477 N N . ALA A 1 190 ? 2.805 2.136 14.637 1.00 38.41 190 ALA A N 1
ATOM 1478 C CA . ALA A 1 190 ? 2.581 3.485 15.138 1.00 38.41 190 ALA A CA 1
ATOM 1479 C C . ALA A 1 190 ? 3.850 4.041 15.798 1.00 38.41 190 ALA A C 1
ATOM 1481 O O . ALA A 1 190 ? 4.044 5.257 15.850 1.00 38.41 190 ALA A O 1
ATOM 1482 N N . LYS A 1 191 ? 4.728 3.138 16.250 1.00 42.84 191 LYS A N 1
ATOM 1483 C CA . LYS A 1 191 ? 6.116 3.406 16.603 1.00 42.84 191 LYS A CA 1
ATOM 1484 C C . LYS A 1 191 ? 7.012 2.876 15.481 1.00 42.84 191 LYS A C 1
ATOM 1486 O O . LYS A 1 191 ? 7.267 1.673 15.456 1.00 42.84 191 LYS A O 1
ATOM 1491 N N . PRO A 1 192 ? 7.553 3.737 14.607 1.00 36.66 192 PRO A N 1
ATOM 1492 C CA . PRO A 1 192 ? 8.855 3.426 14.052 1.00 36.66 192 PRO A CA 1
ATOM 1493 C C . PRO A 1 192 ? 9.810 3.262 15.245 1.00 36.66 192 PRO A C 1
ATOM 1495 O O . PRO A 1 192 ? 9.622 3.879 16.302 1.00 36.66 192 PRO A O 1
ATOM 1498 N N . SER A 1 193 ? 10.869 2.482 15.093 1.00 33.81 193 SER A N 1
ATOM 1499 C CA . SER A 1 193 ? 11.993 2.375 16.039 1.00 33.81 193 SER A CA 1
ATOM 1500 C C . SER A 1 193 ? 12.662 3.735 16.374 1.00 33.81 193 SER A C 1
ATOM 1502 O O . SER A 1 193 ? 13.570 3.801 17.192 1.00 33.81 193 SER A O 1
ATOM 1504 N N . SER A 1 194 ? 12.141 4.846 15.837 1.00 29.69 194 SER A N 1
ATOM 1505 C CA . SER A 1 194 ? 12.498 6.250 16.060 1.00 29.69 194 SER A CA 1
ATOM 1506 C C . SER A 1 194 ? 12.028 6.878 17.384 1.00 29.69 194 SER A C 1
ATOM 1508 O O . SER A 1 194 ? 12.305 8.054 17.630 1.00 29.69 194 SER A O 1
ATOM 1510 N N . ILE A 1 195 ? 11.343 6.140 18.270 1.00 31.55 195 ILE A N 1
ATOM 1511 C CA . ILE A 1 195 ? 11.059 6.603 19.650 1.00 31.55 195 ILE A CA 1
ATOM 1512 C C . ILE A 1 195 ? 12.166 6.165 20.628 1.00 31.55 195 ILE A C 1
ATOM 1514 O O . ILE A 1 195 ? 11.935 6.049 21.826 1.00 31.55 195 ILE A O 1
ATOM 1518 N N . ASP A 1 196 ? 13.392 5.992 20.137 1.00 32.97 196 ASP A N 1
ATOM 1519 C CA . ASP A 1 196 ? 14.577 6.389 20.894 1.00 32.97 196 ASP A CA 1
ATOM 1520 C C . ASP A 1 196 ? 15.159 7.649 20.246 1.00 32.97 196 ASP A C 1
ATOM 1522 O O . ASP A 1 196 ? 15.797 7.623 19.195 1.00 32.97 196 ASP A O 1
ATOM 1526 N N . LYS A 1 197 ? 14.889 8.793 20.885 1.00 35.47 197 LYS A N 1
ATOM 1527 C CA . LYS A 1 197 ? 15.166 10.172 20.435 1.00 35.47 197 LYS A CA 1
ATOM 1528 C C . LYS A 1 197 ? 16.663 10.525 20.287 1.00 35.47 197 LYS A C 1
ATOM 1530 O O . LYS A 1 197 ? 17.018 11.695 20.400 1.00 35.47 197 LYS A O 1
ATOM 1535 N N . LYS A 1 198 ? 17.564 9.558 20.094 1.00 31.31 198 LYS A N 1
ATOM 1536 C CA . LYS A 1 198 ? 19.021 9.786 20.136 1.00 31.31 198 LYS A CA 1
ATOM 1537 C C . LYS A 1 198 ? 19.820 9.322 18.924 1.00 31.31 198 LYS A C 1
ATOM 1539 O O . LYS A 1 198 ? 21.013 9.594 18.885 1.00 31.31 198 LYS A O 1
ATOM 1544 N N . SER A 1 199 ? 19.210 8.716 17.912 1.00 30.09 199 SER A N 1
ATOM 1545 C CA . SER A 1 199 ? 19.927 8.445 16.662 1.00 30.09 199 SER A CA 1
ATOM 1546 C C . SER A 1 199 ? 19.067 8.832 15.471 1.00 30.09 199 SER A C 1
ATOM 1548 O O . SER A 1 199 ? 17.867 8.565 15.456 1.00 30.09 199 SER A O 1
ATOM 1550 N N . GLY A 1 200 ? 19.667 9.533 14.509 1.00 33.62 200 GLY A N 1
ATOM 1551 C CA . GLY A 1 200 ? 19.051 9.866 13.230 1.00 33.62 200 GLY A CA 1
ATOM 1552 C C . GLY A 1 200 ? 18.793 8.597 12.428 1.00 33.62 200 GLY A C 1
ATOM 1553 O O . GLY A 1 200 ? 19.550 8.266 11.525 1.00 33.62 200 GLY A O 1
ATOM 1554 N N . MET A 1 201 ? 17.748 7.866 12.801 1.00 40.03 201 MET A N 1
ATOM 1555 C CA . MET A 1 201 ? 17.251 6.727 12.054 1.00 40.03 201 MET A CA 1
ATOM 1556 C C . MET A 1 201 ? 16.660 7.250 10.749 1.00 40.03 201 MET A C 1
ATOM 1558 O O . MET A 1 201 ? 15.583 7.847 10.731 1.00 40.03 201 MET A O 1
ATOM 1562 N N . GLN A 1 202 ? 17.407 7.057 9.668 1.00 51.91 202 GLN A N 1
ATOM 1563 C CA . GLN A 1 202 ? 16.925 7.259 8.312 1.00 51.91 202 GLN A CA 1
ATOM 1564 C C . GLN A 1 202 ? 15.729 6.332 8.100 1.00 51.91 202 GLN A C 1
ATOM 1566 O O . GLN A 1 202 ? 15.856 5.120 8.255 1.00 51.91 202 GLN A O 1
ATOM 1571 N N . GLY A 1 203 ? 14.556 6.890 7.796 1.00 65.00 203 GLY A N 1
ATOM 1572 C CA . GLY A 1 203 ? 13.414 6.067 7.392 1.00 65.00 203 GLY A CA 1
ATOM 1573 C C . GLY A 1 203 ? 13.720 5.313 6.094 1.00 65.00 203 GLY A C 1
ATOM 1574 O O . GLY A 1 203 ? 14.578 5.741 5.324 1.00 65.00 203 GLY A O 1
ATOM 1575 N N . ASP A 1 204 ? 12.990 4.239 5.803 1.00 72.69 204 ASP A N 1
ATOM 1576 C CA . ASP A 1 204 ? 13.224 3.414 4.606 1.00 72.69 204 ASP A CA 1
ATOM 1577 C C . ASP A 1 204 ? 13.235 4.218 3.301 1.00 72.69 204 ASP A C 1
ATOM 1579 O O . ASP A 1 204 ? 14.102 4.038 2.448 1.00 72.69 204 ASP A O 1
ATOM 1583 N N . LEU A 1 205 ? 12.314 5.181 3.175 1.00 76.75 205 LEU A N 1
ATOM 1584 C CA . LEU A 1 205 ? 12.275 6.088 2.029 1.00 76.75 205 LEU A CA 1
ATOM 1585 C C . LEU A 1 205 ? 13.488 7.029 1.996 1.00 76.75 205 LEU A C 1
ATOM 1587 O O . LEU A 1 205 ? 13.979 7.358 0.922 1.00 76.75 205 LEU A O 1
ATOM 1591 N N . GLN A 1 206 ? 13.982 7.464 3.156 1.00 79.56 206 GLN A N 1
ATOM 1592 C CA . GLN A 1 206 ? 15.187 8.285 3.226 1.00 79.56 206 GLN A CA 1
ATOM 1593 C C . GLN A 1 206 ? 16.415 7.474 2.801 1.00 79.56 206 GLN A C 1
ATOM 1595 O O . GLN A 1 206 ? 17.199 7.965 1.998 1.00 79.56 206 GLN A O 1
ATOM 1600 N N . SER A 1 207 ? 16.542 6.227 3.264 1.00 80.12 207 SER A N 1
ATOM 1601 C CA . SER A 1 207 ? 17.599 5.307 2.827 1.00 80.12 207 SER A CA 1
ATOM 1602 C C . SER A 1 207 ? 17.560 5.080 1.310 1.00 80.12 207 SER A C 1
ATOM 1604 O O . SER A 1 207 ? 18.595 5.133 0.643 1.00 80.12 207 SER A O 1
ATOM 1606 N N . LEU A 1 208 ? 16.358 4.926 0.750 1.00 82.62 208 LEU A N 1
ATOM 1607 C CA . LEU A 1 208 ? 16.137 4.782 -0.687 1.00 82.62 208 LEU A CA 1
ATOM 1608 C C . LEU A 1 208 ? 16.563 6.045 -1.464 1.00 82.62 208 LEU A C 1
ATOM 1610 O O . LEU A 1 208 ? 17.333 5.976 -2.422 1.00 82.62 208 LEU A O 1
ATOM 1614 N N . ILE A 1 209 ? 16.133 7.227 -1.014 1.00 84.88 209 ILE A N 1
ATOM 1615 C CA . ILE A 1 209 ? 16.492 8.513 -1.634 1.00 84.88 209 ILE A CA 1
ATOM 1616 C C . ILE A 1 209 ? 18.004 8.767 -1.555 1.00 84.88 209 ILE A C 1
ATOM 1618 O O . ILE A 1 209 ? 18.630 9.137 -2.550 1.00 84.88 209 ILE A O 1
ATOM 1622 N N . GLU A 1 210 ? 18.619 8.545 -0.395 1.00 85.38 210 GLU A N 1
ATOM 1623 C CA . GLU A 1 210 ? 20.066 8.679 -0.222 1.00 85.38 210 GLU A CA 1
ATOM 1624 C C . GLU A 1 210 ? 20.840 7.691 -1.099 1.00 85.38 210 GLU A C 1
ATOM 1626 O O . GLU A 1 210 ? 21.879 8.046 -1.660 1.00 85.38 210 GLU A O 1
ATOM 1631 N N . GLY A 1 211 ? 20.309 6.479 -1.283 1.00 84.50 211 GLY A N 1
ATOM 1632 C CA . GLY A 1 211 ? 20.835 5.485 -2.212 1.00 84.50 211 GLY A CA 1
ATOM 1633 C C . GLY A 1 211 ? 20.897 5.993 -3.652 1.00 84.50 211 GLY A C 1
ATOM 1634 O O . GLY A 1 211 ? 21.908 5.766 -4.326 1.00 84.50 211 GLY A O 1
ATOM 1635 N N . PHE A 1 212 ? 19.871 6.724 -4.103 1.00 87.56 212 PHE A N 1
ATOM 1636 C CA . PHE A 1 212 ? 19.852 7.339 -5.433 1.00 87.56 212 PHE A CA 1
ATOM 1637 C C . PHE A 1 212 ? 20.843 8.497 -5.579 1.00 87.56 212 PHE A C 1
ATOM 1639 O O . PHE A 1 212 ? 21.498 8.606 -6.619 1.00 87.56 212 PHE A O 1
ATOM 1646 N N . TYR A 1 213 ? 20.982 9.344 -4.554 1.00 89.12 213 TYR A N 1
ATOM 1647 C CA . TYR A 1 213 ? 21.908 10.483 -4.586 1.00 89.12 213 TYR A CA 1
ATOM 1648 C C . TYR A 1 213 ? 23.374 10.063 -4.482 1.00 89.12 213 TYR A C 1
ATOM 1650 O O . TYR A 1 213 ? 24.230 10.627 -5.161 1.00 89.12 213 TYR A O 1
ATOM 1658 N N . LYS A 1 214 ? 23.675 9.069 -3.642 1.00 90.75 214 LYS A N 1
ATOM 1659 C CA . LYS A 1 214 ? 25.047 8.612 -3.394 1.00 90.75 214 LYS A CA 1
ATOM 1660 C C . LYS A 1 214 ? 25.640 7.850 -4.580 1.00 90.75 214 LYS A C 1
ATOM 1662 O O . LYS A 1 214 ? 26.851 7.891 -4.779 1.00 90.75 214 LYS A O 1
ATOM 1667 N N . PHE A 1 215 ? 24.806 7.167 -5.367 1.00 91.12 215 PHE A N 1
ATOM 1668 C CA . PHE A 1 215 ? 25.241 6.342 -6.498 1.00 91.12 215 PHE A CA 1
ATOM 1669 C C . PHE A 1 215 ? 24.533 6.732 -7.808 1.00 91.12 215 PHE A C 1
ATOM 1671 O O . PHE A 1 215 ? 23.782 5.931 -8.368 1.00 91.12 215 PHE A O 1
ATOM 1678 N N . PRO A 1 216 ? 24.795 7.933 -8.358 1.00 91.00 216 PRO A N 1
ATOM 1679 C CA . PRO A 1 216 ? 24.064 8.456 -9.515 1.00 91.00 216 PRO A CA 1
ATOM 1680 C C . PRO A 1 216 ? 24.210 7.585 -10.772 1.00 91.00 216 PRO A C 1
ATOM 1682 O O . PRO A 1 216 ? 23.256 7.433 -11.528 1.00 91.00 216 PRO A O 1
ATOM 1685 N N . VAL A 1 217 ? 25.373 6.955 -10.978 1.00 94.81 217 VAL A N 1
ATOM 1686 C CA . VAL A 1 217 ? 25.597 6.033 -12.108 1.00 94.81 217 VAL A CA 1
ATOM 1687 C C . VAL A 1 217 ? 24.683 4.807 -12.012 1.00 94.81 217 VAL A C 1
ATOM 1689 O O . VAL A 1 217 ? 24.107 4.388 -13.014 1.00 94.81 217 VAL A O 1
ATOM 1692 N N . TYR A 1 218 ? 24.501 4.253 -10.809 1.00 94.44 218 TYR A N 1
ATOM 1693 C CA . TYR A 1 218 ? 23.589 3.128 -10.590 1.00 94.44 218 TYR A CA 1
ATOM 1694 C C . TYR A 1 218 ? 22.131 3.553 -10.737 1.00 94.44 218 TYR A C 1
ATOM 1696 O O . TYR A 1 218 ? 21.355 2.823 -11.343 1.00 94.44 218 TYR A O 1
ATOM 1704 N N . THR A 1 219 ? 21.772 4.757 -10.292 1.00 92.56 219 THR A N 1
ATOM 1705 C CA . THR A 1 219 ? 20.444 5.340 -10.528 1.00 92.56 219 THR A CA 1
ATOM 1706 C C . THR A 1 219 ? 20.135 5.438 -12.022 1.00 92.56 219 THR A C 1
ATOM 1708 O O . THR A 1 219 ? 19.087 4.969 -12.460 1.00 92.56 219 THR A O 1
ATOM 1711 N N . ILE A 1 220 ? 21.054 5.984 -12.828 1.00 93.62 220 ILE A N 1
ATOM 1712 C CA . ILE A 1 220 ? 20.879 6.077 -14.287 1.00 93.62 220 ILE A CA 1
ATOM 1713 C C . ILE A 1 220 ? 20.724 4.680 -14.892 1.00 93.62 220 ILE A C 1
ATOM 1715 O O . ILE A 1 220 ? 19.802 4.447 -15.671 1.00 93.62 220 ILE A O 1
ATOM 1719 N N . LEU A 1 221 ? 21.576 3.729 -14.497 1.00 94.62 221 LEU A N 1
ATOM 1720 C CA . LEU A 1 221 ? 21.486 2.351 -14.977 1.00 94.62 221 LEU A CA 1
ATOM 1721 C C . LEU A 1 221 ? 20.142 1.701 -14.607 1.00 94.62 221 LEU A C 1
ATOM 1723 O O . LEU A 1 221 ? 19.542 1.033 -15.443 1.00 94.62 221 LEU A O 1
ATOM 1727 N N . ALA A 1 222 ? 19.624 1.945 -13.401 1.00 93.25 222 ALA A N 1
ATOM 1728 C CA . ALA A 1 222 ? 18.315 1.458 -12.973 1.00 93.25 222 ALA A CA 1
ATOM 1729 C C . ALA A 1 222 ? 17.175 2.033 -13.819 1.00 93.25 222 ALA A C 1
ATOM 1731 O O . ALA A 1 222 ? 16.278 1.292 -14.211 1.00 93.25 222 ALA A O 1
ATOM 1732 N N . VAL A 1 223 ? 17.230 3.328 -14.151 1.00 93.81 223 VAL A N 1
ATOM 1733 C CA . VAL A 1 223 ? 16.251 3.981 -15.036 1.00 93.81 223 VAL A CA 1
ATOM 1734 C C . VAL A 1 223 ? 16.301 3.386 -16.445 1.00 93.81 223 VAL A C 1
ATOM 1736 O O . VAL A 1 223 ? 15.250 3.138 -17.039 1.00 93.81 223 VAL A O 1
ATOM 1739 N N . LEU A 1 224 ? 17.495 3.100 -16.974 1.00 94.62 224 LEU A N 1
ATOM 1740 C CA . LEU A 1 224 ? 17.656 2.448 -18.278 1.00 94.62 224 LEU A CA 1
ATOM 1741 C C . LEU A 1 224 ? 17.105 1.017 -18.272 1.00 94.62 224 LEU A C 1
ATOM 1743 O O . LEU A 1 224 ? 16.364 0.644 -19.181 1.00 94.62 224 LEU A O 1
ATOM 1747 N N . VAL A 1 225 ? 17.410 0.234 -17.232 1.00 94.81 225 VAL A N 1
ATOM 1748 C CA . VAL A 1 225 ? 16.872 -1.125 -17.060 1.00 94.81 225 VAL A CA 1
ATOM 1749 C C . VAL A 1 225 ? 15.350 -1.087 -16.941 1.00 94.81 225 VAL A C 1
ATOM 1751 O O . VAL A 1 225 ? 14.673 -1.833 -17.643 1.00 94.81 225 VAL A O 1
ATOM 1754 N N . PHE A 1 226 ? 14.798 -0.187 -16.124 1.00 94.56 226 PHE A N 1
ATOM 1755 C CA . PHE A 1 226 ? 13.353 -0.001 -15.986 1.00 94.56 226 PHE A CA 1
ATOM 1756 C C . PHE A 1 226 ? 12.697 0.354 -17.326 1.00 94.56 226 PHE A C 1
ATOM 1758 O O . PHE A 1 226 ? 11.699 -0.254 -17.702 1.00 94.56 226 PHE A O 1
ATOM 1765 N N . THR A 1 227 ? 13.291 1.285 -18.078 1.00 94.38 227 THR A N 1
ATOM 1766 C CA . THR A 1 227 ? 12.828 1.688 -19.417 1.00 94.38 227 THR A CA 1
ATOM 1767 C C . THR A 1 227 ? 12.813 0.501 -20.380 1.00 94.38 227 THR A C 1
ATOM 1769 O O . THR A 1 227 ? 11.827 0.286 -21.082 1.00 94.38 227 THR A O 1
ATOM 1772 N N . GLY A 1 228 ? 13.879 -0.305 -20.394 1.00 94.25 228 GLY A N 1
ATOM 1773 C CA . GLY A 1 228 ? 13.954 -1.511 -21.217 1.00 94.25 228 GLY A CA 1
ATOM 1774 C C . GLY A 1 228 ? 12.888 -2.539 -20.837 1.00 94.25 228 GLY A C 1
ATOM 1775 O O . GLY A 1 228 ? 12.127 -2.983 -21.694 1.00 94.25 228 GLY A O 1
ATOM 1776 N N . VAL A 1 229 ? 12.786 -2.872 -19.547 1.00 94.31 229 VAL A N 1
ATOM 1777 C CA . VAL A 1 229 ? 11.806 -3.836 -19.022 1.00 94.31 229 VAL A CA 1
ATOM 1778 C C . VAL A 1 229 ? 10.375 -3.387 -19.309 1.00 94.31 229 VAL A C 1
ATOM 1780 O O . VAL A 1 229 ? 9.568 -4.211 -19.730 1.00 94.31 229 VAL A O 1
ATOM 1783 N N . PHE A 1 230 ? 10.067 -2.097 -19.154 1.00 94.88 230 PHE A N 1
ATOM 1784 C CA . PHE A 1 230 ? 8.754 -1.529 -19.465 1.00 94.88 230 PHE A CA 1
ATOM 1785 C C . PHE A 1 230 ? 8.320 -1.870 -20.895 1.00 94.88 230 PHE A C 1
ATOM 1787 O O . PHE A 1 230 ? 7.263 -2.466 -21.099 1.00 94.88 230 PHE A O 1
ATOM 1794 N N . TRP A 1 231 ? 9.149 -1.533 -21.887 1.00 93.00 231 TRP A N 1
ATOM 1795 C CA . TRP A 1 231 ? 8.798 -1.736 -23.294 1.00 93.00 231 TRP A CA 1
ATOM 1796 C C . TRP A 1 231 ? 8.823 -3.209 -23.696 1.00 93.00 231 TRP A C 1
ATOM 1798 O O . TRP A 1 231 ? 7.987 -3.629 -24.495 1.00 93.00 231 TRP A O 1
ATOM 1808 N N . ILE A 1 232 ? 9.752 -3.994 -23.141 1.00 93.62 232 ILE A N 1
ATOM 1809 C CA . ILE A 1 232 ? 9.821 -5.442 -23.366 1.00 93.62 232 ILE A CA 1
ATOM 1810 C C . ILE A 1 232 ? 8.540 -6.109 -22.860 1.00 93.62 232 ILE A C 1
ATOM 1812 O O . ILE A 1 232 ? 7.901 -6.835 -23.618 1.00 93.62 232 ILE A O 1
ATOM 1816 N N . LEU A 1 233 ? 8.125 -5.832 -21.620 1.00 93.00 233 LEU A N 1
ATOM 1817 C CA . LEU A 1 233 ? 6.905 -6.404 -21.047 1.00 93.00 233 LEU A CA 1
ATOM 1818 C C . LEU A 1 233 ? 5.666 -5.979 -21.833 1.00 93.00 233 LEU A C 1
ATOM 1820 O O . LEU A 1 233 ? 4.876 -6.837 -22.219 1.00 93.00 233 LEU A O 1
ATOM 1824 N N . LEU A 1 234 ? 5.528 -4.681 -22.123 1.00 91.06 234 LEU A N 1
ATOM 1825 C CA . LEU A 1 234 ? 4.373 -4.151 -22.847 1.00 91.06 234 LEU A CA 1
ATOM 1826 C C . LEU A 1 234 ? 4.213 -4.786 -24.239 1.00 91.06 234 LEU A C 1
ATOM 1828 O O . LEU A 1 234 ? 3.090 -5.056 -24.658 1.00 91.06 234 LEU A O 1
ATOM 1832 N N . LYS A 1 235 ? 5.318 -5.039 -24.954 1.00 89.94 235 LYS A N 1
ATOM 1833 C CA . LYS A 1 235 ? 5.285 -5.639 -26.299 1.00 89.94 235 LYS A CA 1
ATOM 1834 C C . LYS A 1 235 ? 5.120 -7.155 -26.290 1.00 89.94 235 LYS A C 1
ATOM 1836 O O . LYS A 1 235 ? 4.445 -7.680 -27.168 1.00 89.94 235 LYS A O 1
ATOM 1841 N N . LEU A 1 236 ? 5.758 -7.857 -25.352 1.00 90.75 236 LEU A N 1
ATOM 1842 C CA . LEU A 1 236 ? 5.739 -9.322 -25.322 1.00 90.75 236 LEU A CA 1
ATOM 1843 C C . LEU A 1 236 ? 4.455 -9.878 -24.707 1.00 90.75 236 LEU A C 1
ATOM 1845 O O . LEU A 1 236 ? 3.951 -10.896 -25.172 1.00 90.75 236 LEU A O 1
ATOM 1849 N N . ASN A 1 237 ? 3.946 -9.250 -23.645 1.00 89.31 237 ASN A N 1
ATOM 1850 C CA . ASN A 1 237 ? 2.769 -9.727 -22.931 1.00 89.31 237 ASN A CA 1
ATOM 1851 C C . ASN A 1 237 ? 2.076 -8.569 -22.194 1.00 89.31 237 ASN A C 1
ATOM 1853 O O . ASN A 1 237 ? 2.402 -8.255 -21.046 1.00 89.31 237 ASN A O 1
ATOM 1857 N N . GLN A 1 238 ? 1.088 -7.956 -22.851 1.00 86.81 238 GLN A N 1
ATOM 1858 C CA . GLN A 1 238 ? 0.319 -6.839 -22.292 1.00 86.81 238 GLN A CA 1
ATOM 1859 C C . GLN A 1 238 ? -0.394 -7.200 -20.983 1.00 86.81 238 GLN A C 1
ATOM 1861 O O . GLN A 1 238 ? -0.455 -6.367 -20.083 1.00 86.81 238 GLN A O 1
ATOM 1866 N N . ALA A 1 239 ? -0.885 -8.435 -20.840 1.00 86.81 239 ALA A N 1
ATOM 1867 C CA . ALA A 1 239 ? -1.532 -8.879 -19.607 1.00 86.81 239 ALA A CA 1
ATOM 1868 C C . ALA A 1 239 ? -0.534 -8.906 -18.440 1.00 86.81 239 ALA A C 1
ATOM 1870 O O . ALA A 1 239 ? -0.792 -8.333 -17.384 1.00 86.81 239 ALA A O 1
ATOM 1871 N N . LEU A 1 240 ? 0.657 -9.478 -18.655 1.00 87.56 240 LEU A N 1
ATOM 1872 C CA . LEU A 1 240 ? 1.725 -9.467 -17.653 1.00 87.56 240 LEU A CA 1
ATOM 1873 C C . LEU A 1 240 ? 2.168 -8.037 -17.314 1.00 87.56 240 LEU A C 1
ATOM 1875 O O . LEU A 1 240 ? 2.365 -7.724 -16.142 1.00 87.56 240 LEU A O 1
ATOM 1879 N N . PHE A 1 241 ? 2.294 -7.163 -18.316 1.00 90.31 241 PHE A N 1
ATOM 1880 C CA . PHE A 1 241 ? 2.587 -5.746 -18.100 1.00 90.31 241 PHE A CA 1
ATOM 1881 C C . PHE A 1 241 ? 1.528 -5.080 -17.212 1.00 90.31 241 PHE A C 1
ATOM 1883 O O . PHE A 1 241 ? 1.880 -4.438 -16.222 1.00 90.31 241 PHE A O 1
ATOM 1890 N N . LEU A 1 242 ? 0.241 -5.278 -17.518 1.00 87.69 242 LEU A N 1
ATOM 1891 C CA . LEU A 1 242 ? -0.866 -4.752 -16.721 1.00 87.69 242 LEU A CA 1
ATOM 1892 C C . LEU A 1 242 ? -0.814 -5.254 -15.285 1.00 87.69 242 LEU A C 1
ATOM 1894 O O . LEU A 1 242 ? -0.949 -4.444 -14.373 1.00 87.69 242 LEU A O 1
ATOM 1898 N N . TYR A 1 243 ? -0.558 -6.544 -15.067 1.00 86.94 243 TYR A N 1
ATOM 1899 C CA . TYR A 1 243 ? -0.413 -7.083 -13.718 1.00 86.94 243 TYR A CA 1
ATOM 1900 C C . TYR A 1 243 ? 0.745 -6.427 -12.974 1.00 86.94 243 TYR A C 1
ATOM 1902 O O . TYR A 1 243 ? 0.551 -5.963 -11.855 1.00 86.94 243 TYR A O 1
ATOM 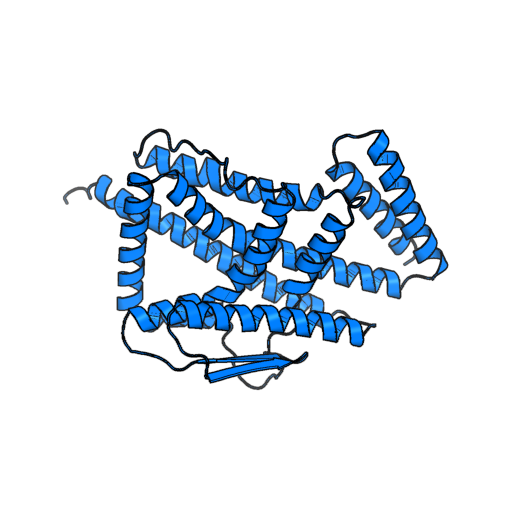1910 N N . VAL A 1 244 ? 1.925 -6.312 -13.589 1.00 89.12 244 VAL A N 1
ATOM 1911 C CA . VAL A 1 244 ? 3.090 -5.682 -12.950 1.00 89.12 244 VAL A CA 1
ATOM 1912 C C . VAL A 1 244 ? 2.800 -4.227 -12.582 1.00 89.12 244 VAL A C 1
ATOM 1914 O O . VAL A 1 244 ? 3.025 -3.834 -11.438 1.00 89.12 244 VAL A O 1
ATOM 1917 N N . VAL A 1 245 ? 2.262 -3.426 -13.507 1.00 88.88 245 VAL A N 1
ATOM 1918 C CA . VAL A 1 245 ? 1.937 -2.016 -13.233 1.00 88.88 245 VAL A CA 1
ATOM 1919 C C . VAL A 1 245 ? 0.844 -1.902 -12.175 1.00 88.88 245 VAL A C 1
ATOM 1921 O O . VAL A 1 245 ? 0.950 -1.079 -11.265 1.00 88.88 245 VAL A O 1
ATOM 1924 N N . MET A 1 246 ? -0.178 -2.753 -12.252 1.00 86.81 246 MET A N 1
ATOM 1925 C CA . MET A 1 246 ? -1.239 -2.802 -11.259 1.00 86.81 246 MET A CA 1
ATOM 1926 C C . MET A 1 246 ? -0.678 -3.121 -9.882 1.00 86.81 246 MET A C 1
ATOM 1928 O O . MET A 1 246 ? -0.974 -2.384 -8.957 1.00 86.81 246 MET A O 1
ATOM 1932 N N . PHE A 1 247 ? 0.194 -4.119 -9.733 1.00 87.50 247 PHE A N 1
ATOM 1933 C CA . PHE A 1 247 ? 0.855 -4.410 -8.460 1.00 87.50 247 PHE A CA 1
ATOM 1934 C C . PHE A 1 247 ? 1.691 -3.226 -7.953 1.00 87.50 247 PHE A C 1
ATOM 1936 O O . PHE A 1 247 ? 1.580 -2.855 -6.784 1.00 87.50 247 PHE A O 1
ATOM 1943 N N . LEU A 1 248 ? 2.487 -2.591 -8.817 1.00 88.94 248 LEU A N 1
ATOM 1944 C CA . LEU A 1 248 ? 3.350 -1.468 -8.428 1.00 88.94 248 LEU A CA 1
ATOM 1945 C C . LEU A 1 248 ? 2.568 -0.231 -7.957 1.00 88.94 248 LEU A C 1
ATOM 1947 O O . LEU A 1 248 ? 3.078 0.530 -7.137 1.00 88.94 248 LEU A O 1
ATOM 1951 N N . VAL A 1 249 ? 1.341 -0.033 -8.446 1.00 89.50 249 VAL A N 1
ATOM 1952 C CA . VAL A 1 249 ? 0.482 1.111 -8.090 1.00 89.50 249 VAL A CA 1
ATOM 1953 C C . VAL A 1 249 ? -0.521 0.757 -6.982 1.00 89.50 249 VAL A C 1
ATOM 1955 O O . VAL A 1 249 ? -0.692 1.526 -6.037 1.00 89.50 249 VAL A O 1
ATOM 1958 N N . LEU A 1 250 ? -1.166 -0.411 -7.060 1.00 88.38 250 LEU A N 1
ATOM 1959 C CA . LEU A 1 250 ? -2.194 -0.890 -6.127 1.00 88.38 250 LEU A CA 1
ATOM 1960 C C . LEU A 1 250 ? -1.644 -1.026 -4.709 1.00 88.38 250 LEU A C 1
ATOM 1962 O O . LEU A 1 250 ? -2.280 -0.561 -3.766 1.00 88.38 250 LEU A O 1
ATOM 1966 N N . LEU A 1 251 ? -0.480 -1.662 -4.544 1.00 88.31 251 LEU A N 1
ATOM 1967 C CA . LEU A 1 251 ? 0.030 -2.029 -3.222 1.00 88.31 251 LEU A CA 1
ATOM 1968 C C . LEU A 1 251 ? 0.353 -0.798 -2.351 1.00 88.31 251 LEU A C 1
ATOM 1970 O O . LEU A 1 251 ? -0.163 -0.728 -1.230 1.00 88.31 251 LEU A O 1
ATOM 1974 N N . PRO A 1 252 ? 1.087 0.223 -2.839 1.00 85.69 252 PRO A N 1
ATOM 1975 C CA . PRO A 1 252 ? 1.303 1.441 -2.058 1.00 85.69 252 PRO A CA 1
ATOM 1976 C C . PRO A 1 252 ? 0.006 2.199 -1.735 1.00 85.69 252 PRO A C 1
ATOM 1978 O O . PRO A 1 252 ? -0.154 2.700 -0.621 1.00 85.69 252 PRO A O 1
ATOM 1981 N N . ILE A 1 253 ? -0.962 2.247 -2.663 1.00 86.69 253 ILE A N 1
ATOM 1982 C CA . ILE A 1 253 ? -2.264 2.889 -2.410 1.00 86.69 253 ILE A CA 1
ATOM 1983 C C . ILE A 1 253 ? -3.033 2.126 -1.328 1.00 86.69 253 ILE A C 1
ATOM 1985 O O . ILE A 1 253 ? -3.552 2.733 -0.391 1.00 86.69 253 ILE A O 1
ATOM 1989 N N . LEU A 1 254 ? -3.065 0.796 -1.400 1.00 86.62 254 LEU A N 1
ATOM 1990 C CA . LEU A 1 254 ? -3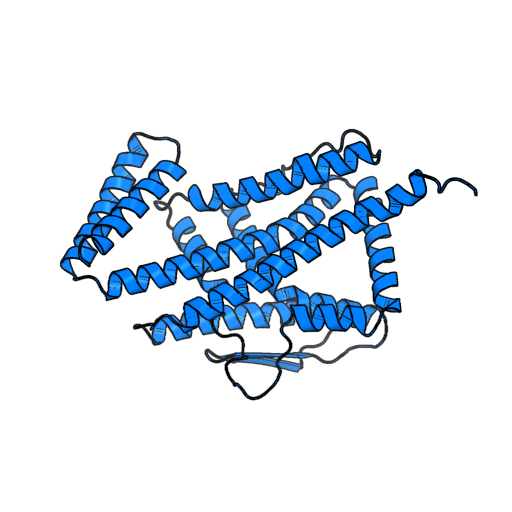.706 -0.047 -0.395 1.00 86.62 254 LEU A CA 1
ATOM 1991 C C . LEU A 1 254 ? -3.073 0.153 0.990 1.00 86.62 254 LEU A C 1
ATOM 1993 O O . LEU A 1 254 ? -3.795 0.206 1.984 1.00 86.62 254 LEU A O 1
ATOM 1997 N N . SER A 1 255 ? -1.754 0.367 1.060 1.00 84.25 255 SER A N 1
ATOM 1998 C CA . SER A 1 255 ? -1.084 0.743 2.311 1.00 84.25 255 SER A CA 1
ATOM 1999 C C . SER A 1 255 ? -1.587 2.069 2.884 1.00 84.25 255 SER A C 1
ATOM 2001 O O . SER A 1 255 ? -1.841 2.145 4.087 1.00 84.25 255 SER A O 1
ATOM 2003 N N . ILE A 1 256 ? -1.751 3.104 2.051 1.00 83.94 256 ILE A N 1
ATOM 2004 C CA . ILE A 1 256 ? -2.274 4.413 2.481 1.00 83.94 256 ILE A CA 1
ATOM 2005 C C . ILE A 1 256 ? -3.653 4.238 3.118 1.00 83.94 256 ILE A C 1
ATOM 2007 O O . ILE A 1 256 ? -3.899 4.726 4.222 1.00 83.94 256 ILE A O 1
ATOM 2011 N N . PHE A 1 257 ? -4.544 3.504 2.455 1.00 82.44 257 PHE A N 1
ATOM 2012 C CA . PHE A 1 257 ? -5.878 3.250 2.985 1.00 82.44 257 PHE A CA 1
ATOM 2013 C C . PHE A 1 257 ? -5.854 2.431 4.277 1.00 82.44 257 PHE A C 1
ATOM 2015 O O . PHE A 1 257 ? -6.566 2.767 5.222 1.00 82.44 257 PHE A O 1
ATOM 2022 N N . ALA A 1 258 ? -5.011 1.403 4.360 1.00 82.25 258 ALA A N 1
ATOM 2023 C CA . ALA A 1 258 ? -4.876 0.592 5.564 1.00 82.25 258 ALA A CA 1
ATOM 2024 C C . ALA A 1 258 ? -4.406 1.421 6.777 1.00 82.25 258 ALA A C 1
ATOM 2026 O O . ALA A 1 258 ? -4.941 1.272 7.878 1.00 82.25 258 ALA A O 1
ATOM 2027 N N . LEU A 1 259 ? -3.482 2.367 6.572 1.00 80.62 259 LEU A N 1
ATOM 2028 C CA . LEU A 1 259 ? -3.057 3.327 7.600 1.00 80.62 259 LEU A CA 1
ATOM 2029 C C . LEU A 1 259 ? -4.201 4.241 8.053 1.00 80.62 259 LEU A C 1
ATOM 2031 O O . LEU A 1 259 ? -4.345 4.516 9.247 1.00 80.62 259 LEU A O 1
ATOM 2035 N N . VAL A 1 260 ? -5.039 4.700 7.119 1.00 83.38 260 VAL A N 1
ATOM 2036 C CA . VAL A 1 260 ? -6.235 5.490 7.444 1.00 83.38 260 VAL A CA 1
ATOM 2037 C C . VAL A 1 260 ? -7.230 4.652 8.250 1.00 83.38 260 VAL A C 1
ATOM 2039 O O . VAL A 1 260 ? -7.719 5.123 9.278 1.00 83.38 260 VAL A O 1
ATOM 2042 N N . CYS A 1 261 ? -7.487 3.402 7.854 1.00 82.81 261 CYS A N 1
ATOM 2043 C CA . CYS A 1 261 ? -8.332 2.470 8.606 1.00 82.81 261 CYS A CA 1
ATOM 2044 C C . CYS A 1 261 ? -7.800 2.241 10.026 1.00 82.81 261 CYS A C 1
ATOM 2046 O O . CYS A 1 261 ? -8.571 2.329 10.980 1.00 82.81 261 CYS A O 1
ATOM 2048 N N . ASN A 1 262 ? -6.487 2.047 10.187 1.00 83.00 262 ASN A N 1
ATOM 2049 C CA . ASN A 1 262 ? -5.843 1.938 11.497 1.00 83.00 262 ASN A CA 1
ATOM 2050 C C . ASN A 1 262 ? -6.111 3.169 12.374 1.00 83.00 262 ASN A C 1
ATOM 2052 O O . ASN A 1 262 ? -6.577 3.051 13.510 1.00 83.00 262 ASN A O 1
ATOM 2056 N N . TYR A 1 263 ? -5.886 4.362 11.824 1.00 82.75 263 TYR A N 1
ATOM 2057 C CA . TYR A 1 263 ? -6.137 5.611 12.532 1.00 82.75 263 TYR A CA 1
ATOM 2058 C C . TYR A 1 263 ? -7.599 5.756 12.978 1.00 82.75 263 TYR A C 1
ATOM 2060 O O . TYR A 1 263 ? -7.871 6.149 14.119 1.00 82.75 263 TYR A O 1
ATOM 2068 N N . LEU A 1 264 ? -8.545 5.436 12.090 1.00 85.50 264 LEU A N 1
ATOM 2069 C CA . LEU A 1 264 ? -9.976 5.479 12.387 1.00 85.50 264 LEU A CA 1
ATOM 2070 C C . LEU A 1 264 ? -10.365 4.450 13.453 1.00 85.50 264 LEU A C 1
ATOM 2072 O O . LEU A 1 264 ? -11.122 4.786 14.362 1.00 85.50 264 LEU A O 1
ATOM 2076 N N . PHE A 1 265 ? -9.805 3.243 13.393 1.00 85.38 265 PHE A N 1
ATOM 2077 C CA . PHE A 1 265 ? -10.024 2.192 14.382 1.00 85.38 265 PHE A CA 1
ATOM 2078 C C . PHE A 1 265 ? -9.551 2.612 15.777 1.00 85.38 265 PHE A C 1
ATOM 2080 O O . PHE A 1 265 ? -10.308 2.521 16.742 1.00 85.38 265 PHE A O 1
ATOM 2087 N N . ILE A 1 266 ? -8.337 3.159 15.893 1.00 82.56 266 ILE A N 1
ATOM 2088 C CA . ILE A 1 266 ? -7.824 3.645 17.181 1.00 82.56 266 ILE A CA 1
ATOM 2089 C C . ILE A 1 266 ? -8.698 4.786 17.711 1.00 82.56 266 ILE A C 1
ATOM 2091 O O . ILE A 1 266 ? -9.042 4.814 18.893 1.00 82.56 266 ILE A O 1
ATOM 2095 N N . LYS A 1 267 ? -9.121 5.723 16.855 1.00 84.56 267 LYS A N 1
ATOM 2096 C CA . LYS A 1 267 ? -10.076 6.769 17.254 1.00 84.56 267 LYS A CA 1
ATOM 2097 C C . LYS A 1 267 ? -11.395 6.202 17.764 1.00 84.56 267 LYS A C 1
ATOM 2099 O O . LYS A 1 267 ? -11.914 6.715 18.752 1.00 84.56 267 LYS A O 1
ATOM 2104 N N . LEU A 1 268 ? -11.920 5.178 17.100 1.00 87.12 268 LEU A N 1
ATOM 2105 C CA . LEU A 1 268 ? -13.153 4.518 17.497 1.00 87.12 268 LEU A CA 1
ATOM 2106 C C . LEU A 1 268 ? -13.008 3.873 18.883 1.00 87.12 268 LEU A C 1
ATOM 2108 O O . LEU A 1 268 ? -13.876 4.088 19.721 1.00 87.12 268 LEU A O 1
ATOM 2112 N N . ILE A 1 269 ? -11.890 3.191 19.166 1.00 85.19 269 ILE A N 1
ATOM 2113 C CA . ILE A 1 269 ? -11.600 2.635 20.503 1.00 85.19 269 ILE A CA 1
ATOM 2114 C C . ILE A 1 269 ? -11.644 3.725 21.577 1.00 85.19 269 ILE A C 1
ATOM 2116 O O . ILE A 1 269 ? -12.351 3.574 22.564 1.00 85.19 269 ILE A O 1
ATOM 2120 N N . ASN A 1 270 ? -10.965 4.857 21.378 1.00 83.44 270 ASN A N 1
ATOM 2121 C CA . ASN A 1 270 ? -10.988 5.930 22.384 1.00 83.44 270 ASN A CA 1
ATOM 2122 C C . ASN A 1 270 ? -12.380 6.536 22.572 1.00 83.44 270 ASN A C 1
ATOM 2124 O O . ASN A 1 270 ? -12.732 6.998 23.659 1.00 83.44 270 ASN A O 1
ATOM 2128 N N . LEU A 1 271 ? -13.174 6.569 21.502 1.00 86.62 271 LEU A N 1
ATOM 2129 C CA . LEU A 1 271 ? -14.551 7.026 21.574 1.00 86.62 271 LEU A CA 1
ATOM 2130 C C . LEU A 1 271 ? -15.403 6.058 22.409 1.00 86.62 271 LEU A C 1
ATOM 2132 O O . LEU A 1 271 ? -16.213 6.507 23.217 1.00 86.62 271 LEU A O 1
ATOM 2136 N N . PHE A 1 272 ? -15.177 4.749 22.273 1.00 87.62 272 PHE A N 1
ATOM 2137 C CA . PHE A 1 272 ? -15.765 3.743 23.156 1.00 87.62 272 PHE A CA 1
ATOM 2138 C C . PHE A 1 272 ? -15.292 3.913 24.603 1.00 87.62 272 PHE A C 1
ATOM 2140 O O . PHE A 1 272 ? -16.128 3.981 25.496 1.00 87.62 272 PHE A O 1
ATOM 2147 N N . ASP A 1 273 ? -13.989 4.069 24.839 1.00 84.94 273 ASP A N 1
ATOM 2148 C CA . ASP A 1 273 ? -13.419 4.187 26.189 1.00 84.94 273 ASP A CA 1
ATOM 2149 C C . ASP A 1 273 ? -13.908 5.425 26.952 1.00 84.94 273 ASP A C 1
ATOM 2151 O O . ASP A 1 273 ? -14.053 5.396 28.172 1.00 84.94 273 ASP A O 1
ATOM 2155 N N . SER A 1 274 ? -14.170 6.521 26.236 1.00 85.88 274 SER A N 1
ATOM 2156 C CA . SER A 1 274 ? -14.708 7.761 26.813 1.00 85.88 274 SER A CA 1
ATOM 2157 C C . SER A 1 274 ? -16.234 7.760 26.966 1.00 85.88 274 SER A C 1
ATOM 2159 O O . SER A 1 274 ? -16.794 8.678 27.569 1.00 85.88 274 SER A O 1
ATOM 2161 N N . SER A 1 275 ? -16.918 6.738 26.449 1.00 87.06 275 SER A N 1
ATOM 2162 C CA . SER A 1 275 ? -18.374 6.614 26.503 1.00 87.06 275 SER A CA 1
ATOM 2163 C C . SER A 1 275 ? -18.833 5.761 27.686 1.00 87.06 275 SER A C 1
ATOM 2165 O O . SER A 1 275 ? -18.163 4.829 28.122 1.00 87.06 275 SER A O 1
ATOM 2167 N N . SER A 1 276 ? -20.030 6.040 28.212 1.00 88.75 276 SER A N 1
ATOM 2168 C CA . SER A 1 276 ? -20.621 5.192 29.256 1.00 88.75 276 SER A CA 1
ATOM 2169 C C . SER A 1 276 ? -21.039 3.830 28.693 1.00 88.75 276 SER A C 1
ATOM 2171 O O . SER A 1 276 ? -21.478 3.742 27.548 1.00 88.75 276 SER A O 1
ATOM 2173 N N . LYS A 1 277 ? -20.999 2.767 29.511 1.00 89.75 277 LYS A N 1
ATOM 2174 C CA . LYS A 1 277 ? -21.401 1.402 29.100 1.00 89.75 277 LYS A CA 1
ATOM 2175 C C . LYS A 1 277 ? -22.762 1.361 28.394 1.00 89.75 277 LYS A C 1
ATOM 2177 O O . LYS A 1 277 ? -22.902 0.703 27.372 1.00 89.75 277 LYS A O 1
ATOM 2182 N N . LEU A 1 278 ? -23.744 2.106 28.905 1.00 89.38 278 LEU A N 1
ATOM 2183 C CA . LEU A 1 278 ? -25.072 2.203 28.297 1.00 89.38 278 LEU A CA 1
ATOM 2184 C C . LEU A 1 278 ? -25.024 2.818 26.887 1.00 89.38 278 LEU A C 1
ATOM 2186 O O . LEU A 1 278 ? -25.668 2.301 25.982 1.00 89.38 278 LEU A O 1
ATOM 2190 N N . ARG A 1 279 ? -24.212 3.860 26.666 1.00 87.12 279 ARG A N 1
ATOM 2191 C CA . ARG A 1 279 ? -24.015 4.459 25.335 1.00 87.12 279 ARG A CA 1
ATOM 2192 C C . ARG A 1 279 ? -23.339 3.501 24.365 1.00 87.12 279 ARG A C 1
ATOM 2194 O O . ARG A 1 279 ? -23.739 3.453 23.211 1.00 87.12 279 ARG A O 1
ATOM 2201 N N . ILE A 1 280 ? -22.357 2.736 24.835 1.00 90.62 280 ILE A N 1
ATOM 2202 C CA . ILE A 1 280 ? -21.692 1.696 24.040 1.00 90.62 280 ILE A CA 1
ATOM 2203 C C . ILE A 1 280 ? -22.708 0.641 23.589 1.00 90.62 280 ILE A C 1
ATOM 2205 O O . ILE A 1 280 ? -22.771 0.302 22.413 1.00 90.62 280 ILE A O 1
ATOM 2209 N N . ILE A 1 281 ? -23.537 0.149 24.514 1.00 91.94 281 ILE A N 1
ATOM 2210 C CA . ILE A 1 281 ? -24.568 -0.849 24.202 1.00 91.94 281 ILE A CA 1
ATOM 2211 C C . ILE A 1 281 ? -25.582 -0.277 23.207 1.00 91.94 281 ILE A C 1
ATOM 2213 O O . ILE A 1 281 ? -25.892 -0.934 22.214 1.00 91.94 281 ILE A O 1
ATOM 2217 N N . LEU A 1 282 ? -26.066 0.950 23.432 1.00 91.31 282 LEU A N 1
ATOM 2218 C CA . LEU A 1 282 ? -27.008 1.615 22.529 1.00 91.31 282 LEU A CA 1
ATOM 2219 C C . LEU A 1 282 ? -26.409 1.852 21.142 1.00 91.31 282 LEU A C 1
ATOM 2221 O O . LEU A 1 282 ? -27.083 1.597 20.150 1.00 91.31 282 LEU A O 1
ATOM 2225 N N . SER A 1 283 ? -25.159 2.308 21.055 1.00 92.88 283 SER A N 1
ATOM 2226 C CA . SER A 1 283 ? -24.516 2.605 19.776 1.00 92.88 283 SER A CA 1
ATOM 2227 C C . SER A 1 283 ? -24.267 1.340 18.960 1.00 92.88 283 SER A C 1
ATOM 2229 O O . SER A 1 283 ? -24.567 1.329 17.769 1.00 92.88 283 SER A O 1
ATOM 2231 N N . ILE A 1 284 ? -23.802 0.257 19.594 1.00 92.81 284 ILE A N 1
ATOM 2232 C CA . ILE A 1 284 ? -23.628 -1.048 18.941 1.00 92.81 284 ILE A CA 1
ATOM 2233 C C . ILE A 1 284 ? -24.986 -1.606 18.507 1.00 92.81 284 ILE A C 1
ATOM 2235 O O . ILE A 1 284 ? -25.128 -2.038 17.368 1.00 92.81 284 ILE A O 1
ATOM 2239 N N . SER A 1 285 ? -25.998 -1.555 19.377 1.00 92.56 285 SER A N 1
ATOM 2240 C CA . SER A 1 285 ? -27.339 -2.059 19.051 1.00 92.56 285 SER A CA 1
ATOM 2241 C C . SER A 1 285 ? -27.955 -1.287 17.885 1.00 92.56 285 SER A C 1
ATOM 2243 O O . SER A 1 285 ? -28.466 -1.892 16.948 1.00 92.56 285 SER A O 1
ATOM 2245 N N . ALA A 1 286 ? -27.854 0.045 17.898 1.00 92.50 286 ALA A N 1
ATOM 2246 C CA . ALA A 1 286 ? -28.336 0.894 16.816 1.00 92.50 286 ALA A CA 1
ATOM 2247 C C . ALA A 1 286 ? -27.559 0.663 15.515 1.00 92.50 286 ALA A C 1
ATOM 2249 O O . ALA A 1 286 ? -28.180 0.563 14.462 1.00 92.50 286 ALA A O 1
ATOM 2250 N N . PHE A 1 287 ? -26.230 0.519 15.579 1.00 92.94 287 PHE A N 1
ATOM 2251 C CA . PHE A 1 287 ? -25.407 0.149 14.425 1.00 92.94 287 PHE A CA 1
ATOM 2252 C C . PHE A 1 287 ? -25.899 -1.157 13.798 1.00 92.94 287 PHE A C 1
ATOM 2254 O O . PHE A 1 287 ? -26.170 -1.189 12.604 1.00 92.94 287 PHE A O 1
ATOM 2261 N N . VAL A 1 288 ? -26.062 -2.209 14.605 1.00 92.38 288 VAL A N 1
ATOM 2262 C CA . VAL A 1 288 ? -26.502 -3.532 14.144 1.00 92.38 288 VAL A CA 1
ATOM 2263 C C . VAL A 1 288 ? -27.906 -3.463 13.538 1.00 92.38 288 VAL A C 1
ATOM 2265 O O . VAL A 1 288 ? -28.119 -3.963 12.435 1.00 92.38 288 VAL A O 1
ATOM 2268 N N . LEU A 1 289 ? -28.855 -2.811 14.216 1.00 93.88 289 LEU A N 1
ATOM 2269 C CA . LEU A 1 289 ? -30.232 -2.675 13.734 1.00 93.88 289 LEU A CA 1
ATOM 2270 C C . LEU A 1 289 ? -30.305 -1.905 12.414 1.00 93.88 289 LEU A C 1
ATOM 2272 O O . LEU A 1 289 ? -30.926 -2.381 11.466 1.00 93.88 289 LEU A O 1
ATOM 2276 N N . VAL A 1 290 ? -29.649 -0.744 12.333 1.00 92.81 290 VAL A N 1
ATOM 2277 C CA . VAL A 1 290 ? -29.616 0.079 11.115 1.00 92.81 290 VAL A CA 1
ATOM 2278 C C . VAL A 1 290 ? -28.939 -0.677 9.981 1.00 92.81 290 VAL A C 1
ATOM 2280 O O . VAL A 1 290 ? -29.456 -0.666 8.868 1.00 92.81 290 VAL A O 1
ATOM 2283 N N . TYR A 1 291 ? -27.845 -1.385 10.261 1.00 92.44 291 TYR A N 1
ATOM 2284 C CA . TYR A 1 291 ? -27.131 -2.179 9.269 1.00 92.44 291 TYR A CA 1
ATOM 2285 C C . TYR A 1 291 ? -28.026 -3.257 8.649 1.00 92.44 291 TYR A C 1
ATOM 2287 O O . TYR A 1 291 ? -28.172 -3.316 7.428 1.00 92.44 291 TYR A O 1
ATOM 2295 N N . PHE A 1 292 ? -28.667 -4.085 9.481 1.00 91.94 292 PHE A N 1
ATOM 2296 C CA . PHE A 1 292 ? -29.529 -5.166 8.999 1.00 91.94 292 PHE A CA 1
ATOM 2297 C C . PHE A 1 292 ? -30.802 -4.654 8.330 1.00 91.94 292 PHE A C 1
ATOM 2299 O O . PHE A 1 292 ? -31.216 -5.229 7.327 1.00 91.94 292 PHE A O 1
ATOM 2306 N N . PHE A 1 293 ? -31.397 -3.574 8.841 1.00 92.81 293 PHE A N 1
ATOM 2307 C CA . PHE A 1 293 ? -32.565 -2.964 8.216 1.00 92.81 293 PHE A CA 1
ATOM 2308 C C . PHE A 1 293 ? -32.202 -2.388 6.846 1.00 92.81 293 PHE A C 1
ATOM 2310 O O . PHE A 1 293 ? -32.791 -2.773 5.846 1.00 92.81 293 PHE A O 1
ATOM 2317 N N . MET A 1 294 ? -31.175 -1.539 6.763 1.00 91.19 294 MET A N 1
ATOM 2318 C CA . MET A 1 294 ? -30.741 -0.920 5.506 1.00 91.19 294 MET A CA 1
ATOM 2319 C C . MET A 1 294 ? -30.373 -1.961 4.447 1.00 91.19 294 MET A C 1
ATOM 2321 O O . MET A 1 294 ? -30.764 -1.804 3.294 1.00 91.19 294 MET A O 1
ATOM 2325 N N . LYS A 1 295 ? -29.700 -3.053 4.830 1.00 88.31 295 LYS A N 1
ATOM 2326 C CA . LYS A 1 295 ? -29.354 -4.150 3.912 1.00 88.31 295 LYS A CA 1
ATOM 2327 C C . LYS A 1 295 ? -30.576 -4.789 3.229 1.00 88.31 295 LYS A C 1
ATOM 2329 O O . LYS A 1 295 ? -30.431 -5.357 2.155 1.00 88.31 295 LYS A O 1
ATOM 2334 N N . GLN A 1 296 ? -31.773 -4.689 3.814 1.00 87.81 296 GLN A N 1
ATOM 2335 C CA . GLN A 1 296 ? -33.013 -5.166 3.186 1.00 87.81 296 GLN A CA 1
ATOM 2336 C C . GLN A 1 296 ? -33.555 -4.208 2.113 1.00 87.81 296 GLN A C 1
ATOM 2338 O O . GLN A 1 296 ? -34.267 -4.653 1.218 1.00 87.81 296 GLN A O 1
ATOM 2343 N N . TYR A 1 297 ? -33.234 -2.912 2.194 1.00 84.94 297 TYR A N 1
ATOM 2344 C CA . TYR A 1 297 ? -33.837 -1.863 1.358 1.00 84.94 297 TYR A CA 1
ATOM 2345 C C . TYR A 1 297 ? -32.875 -1.222 0.356 1.00 84.94 297 TYR A C 1
ATOM 2347 O O . TYR A 1 297 ? -33.323 -0.486 -0.521 1.00 84.94 297 TYR A O 1
ATOM 2355 N N . THR A 1 298 ? -31.569 -1.476 0.458 1.00 84.56 298 THR A N 1
ATOM 2356 C CA . THR A 1 298 ? -30.593 -1.007 -0.527 1.00 84.56 298 THR A CA 1
ATOM 2357 C C . THR A 1 298 ? -29.629 -2.111 -0.939 1.00 84.56 298 THR A C 1
ATOM 2359 O O . THR A 1 298 ? -29.124 -2.862 -0.108 1.00 84.56 298 THR A O 1
ATOM 2362 N N . VAL A 1 299 ? -29.356 -2.174 -2.243 1.00 80.38 299 VAL A N 1
ATOM 2363 C CA . VAL A 1 299 ? -28.310 -3.028 -2.828 1.00 80.38 299 VAL A CA 1
ATOM 2364 C C . VAL A 1 299 ? -26.927 -2.385 -2.645 1.00 80.38 299 VAL A C 1
ATOM 2366 O O . VAL A 1 299 ? -25.906 -3.068 -2.622 1.00 80.38 299 VAL A O 1
ATOM 2369 N N . GLU A 1 300 ? -26.889 -1.064 -2.456 1.00 86.56 300 GLU A N 1
ATOM 2370 C CA . GLU A 1 300 ? -25.660 -0.282 -2.348 1.00 86.56 300 GLU A CA 1
ATOM 2371 C C . GLU A 1 300 ? -25.039 -0.398 -0.947 1.00 86.56 300 GLU A C 1
ATOM 2373 O O . GLU A 1 300 ? -25.375 0.352 -0.021 1.00 86.56 300 GLU A O 1
ATOM 2378 N N . GLN A 1 301 ? -24.098 -1.333 -0.789 1.00 87.56 301 GLN A N 1
ATOM 2379 C CA . GLN A 1 301 ? -23.449 -1.645 0.491 1.00 87.56 301 GLN A CA 1
ATOM 2380 C C . GLN A 1 301 ? -22.737 -0.435 1.122 1.00 87.56 301 GLN A C 1
ATOM 2382 O O . GLN A 1 301 ? -22.736 -0.294 2.348 1.00 87.56 301 GLN A O 1
ATOM 2387 N N . TYR A 1 302 ? -22.181 0.481 0.322 1.00 85.81 302 TYR A N 1
ATOM 2388 C CA . TYR A 1 302 ? -21.546 1.692 0.847 1.00 85.81 302 TYR A CA 1
ATOM 2389 C C . TYR A 1 302 ? -22.517 2.592 1.613 1.00 85.81 302 TYR A C 1
ATOM 2391 O O . TYR A 1 302 ? -22.130 3.159 2.636 1.00 85.81 302 TYR A O 1
ATOM 2399 N N . LEU A 1 303 ? -23.780 2.700 1.180 1.00 88.12 303 LEU A N 1
ATOM 2400 C CA . LEU A 1 303 ? -24.792 3.479 1.899 1.00 88.12 303 LEU A CA 1
ATOM 2401 C C . LEU A 1 303 ? -25.108 2.832 3.246 1.00 88.12 303 LEU A C 1
ATOM 2403 O O . LEU A 1 303 ? -25.138 3.530 4.261 1.00 88.12 303 LEU A O 1
ATOM 2407 N N . VAL A 1 304 ? -25.266 1.502 3.267 1.00 90.62 304 VAL A N 1
ATOM 2408 C CA . VAL A 1 304 ? -25.456 0.726 4.504 1.00 90.62 304 VAL A CA 1
ATOM 2409 C C . VAL A 1 304 ? -24.317 1.018 5.479 1.00 90.62 304 VAL A C 1
ATOM 2411 O O . VAL A 1 304 ? -24.561 1.376 6.633 1.00 90.62 304 VAL A O 1
ATOM 2414 N N . ASN A 1 305 ? -23.073 0.927 5.008 1.00 89.38 305 ASN A N 1
ATOM 2415 C CA . ASN A 1 305 ? -21.878 1.097 5.829 1.00 89.38 305 ASN A CA 1
ATOM 2416 C C . ASN A 1 305 ? -21.736 2.523 6.371 1.00 89.38 305 ASN A C 1
ATOM 2418 O O . ASN A 1 305 ? -21.513 2.700 7.570 1.00 89.38 305 ASN A O 1
ATOM 2422 N N . VAL A 1 306 ? -21.888 3.538 5.514 1.00 88.69 306 VAL A N 1
ATOM 2423 C CA . VAL A 1 306 ? -21.743 4.951 5.896 1.00 88.69 306 VAL A CA 1
ATOM 2424 C C . VAL A 1 306 ? -22.819 5.363 6.896 1.00 88.69 306 VAL A C 1
ATOM 2426 O O . VAL A 1 306 ? -22.497 5.983 7.909 1.00 88.69 306 VAL A O 1
ATOM 2429 N N . ILE A 1 307 ? -24.080 4.994 6.656 1.00 91.06 307 ILE A N 1
ATOM 2430 C CA . ILE A 1 307 ? -25.193 5.351 7.545 1.00 91.06 307 ILE A CA 1
ATOM 2431 C C . ILE A 1 307 ? -25.045 4.636 8.890 1.00 91.06 307 ILE A C 1
ATOM 2433 O O . ILE A 1 307 ? -25.119 5.284 9.935 1.00 91.06 307 ILE A O 1
ATOM 2437 N N . SER A 1 308 ? -24.751 3.333 8.883 1.00 91.75 308 SER A N 1
ATOM 2438 C CA . SER A 1 308 ? -24.573 2.560 10.120 1.00 91.75 308 SER A CA 1
ATOM 2439 C C . SER A 1 308 ? -23.412 3.108 10.953 1.00 91.75 308 SER A C 1
ATOM 2441 O O . SER A 1 308 ? -23.573 3.379 12.145 1.00 91.75 308 SER A O 1
ATOM 2443 N N . ALA A 1 309 ? -22.253 3.358 10.332 1.00 89.06 309 ALA A N 1
ATOM 2444 C CA . ALA A 1 309 ? -21.104 3.962 11.007 1.00 89.06 309 ALA A CA 1
ATOM 2445 C C . ALA A 1 309 ? -21.403 5.389 11.505 1.00 89.06 309 ALA A C 1
ATOM 2447 O O . ALA A 1 309 ? -20.965 5.768 12.593 1.00 89.06 309 ALA A O 1
ATOM 2448 N N . GLY A 1 310 ? -22.176 6.168 10.744 1.00 90.69 310 GLY A N 1
ATOM 2449 C CA . GLY A 1 310 ? -22.644 7.495 11.137 1.00 90.69 310 GLY A CA 1
ATOM 2450 C C . GLY A 1 310 ? -23.498 7.461 12.404 1.00 90.69 310 GLY A C 1
ATOM 2451 O O . GLY A 1 310 ? -23.249 8.241 13.322 1.00 90.69 310 GLY A O 1
ATOM 2452 N N . VAL A 1 311 ? -24.438 6.515 12.500 1.00 92.19 311 VAL A N 1
ATOM 2453 C CA . VAL A 1 311 ? -25.270 6.296 13.696 1.00 92.19 311 VAL A CA 1
ATOM 2454 C C . VAL A 1 311 ? -24.414 5.881 14.892 1.00 92.19 311 VAL A C 1
ATOM 2456 O O . VAL A 1 311 ? -24.545 6.469 15.967 1.00 92.19 311 VAL A O 1
ATOM 2459 N N . LEU A 1 312 ? -23.487 4.935 14.699 1.00 92.69 312 LEU A N 1
ATOM 2460 C CA . LEU A 1 312 ? -22.556 4.491 15.740 1.00 92.69 312 LEU A CA 1
ATOM 2461 C C . LEU A 1 312 ? -21.777 5.674 16.329 1.00 92.69 312 LEU A C 1
ATOM 2463 O O . LEU A 1 312 ? -21.786 5.903 17.539 1.00 92.69 312 LEU A O 1
ATOM 2467 N N . VAL A 1 313 ? -21.113 6.443 15.463 1.00 90.81 313 VAL A N 1
ATOM 2468 C CA . VAL A 1 313 ? -20.287 7.585 15.871 1.00 90.81 313 VAL A CA 1
ATOM 2469 C C . VAL A 1 313 ? -21.148 8.712 16.437 1.00 90.81 313 VAL A C 1
ATOM 2471 O O . VAL A 1 313 ? -20.731 9.353 17.399 1.00 90.81 313 VAL A O 1
ATOM 2474 N N . GLY A 1 314 ? -22.336 8.949 15.878 1.00 90.00 314 GLY A N 1
ATOM 2475 C CA . GLY A 1 314 ? -23.286 9.954 16.348 1.00 90.00 314 GLY A CA 1
ATOM 2476 C C . GLY A 1 314 ? -23.711 9.699 17.790 1.00 90.00 314 GLY A C 1
ATOM 2477 O O . GLY A 1 314 ? -23.507 10.560 18.641 1.00 90.00 314 GLY A O 1
ATOM 2478 N N . ILE A 1 315 ? -24.194 8.490 18.096 1.00 90.00 315 ILE A N 1
ATOM 2479 C CA . ILE A 1 315 ? -24.613 8.109 19.457 1.00 90.00 315 ILE A CA 1
ATOM 2480 C C . ILE A 1 315 ? -23.449 8.205 20.443 1.00 90.00 315 ILE A C 1
ATOM 2482 O O . ILE A 1 315 ? -23.611 8.727 21.546 1.00 90.00 315 ILE A O 1
ATOM 2486 N N . LEU A 1 316 ? -22.260 7.754 20.040 1.00 88.88 316 LEU A N 1
ATOM 2487 C CA . LEU A 1 316 ? -21.068 7.856 20.879 1.00 88.88 316 LEU A CA 1
ATOM 2488 C C . LEU A 1 316 ? -20.632 9.320 21.119 1.00 88.88 316 LEU A C 1
ATOM 2490 O O . LEU A 1 316 ? -20.086 9.626 22.176 1.00 88.88 316 LEU A O 1
ATOM 2494 N N . LYS A 1 317 ? -20.887 10.240 20.176 1.00 86.12 317 LYS A N 1
ATOM 2495 C CA . LYS A 1 317 ? -20.513 11.666 20.272 1.00 86.12 317 LYS A CA 1
ATOM 2496 C C . LYS A 1 317 ? -21.571 12.591 20.868 1.00 86.12 317 LYS A C 1
ATOM 2498 O O . LYS A 1 317 ? -21.198 13.693 21.255 1.00 86.12 317 LYS A O 1
ATOM 2503 N N . LEU A 1 318 ? -22.839 12.184 20.956 1.00 81.19 318 LEU A N 1
ATOM 2504 C CA . LEU A 1 318 ? -23.981 13.017 21.385 1.00 81.19 318 LEU A CA 1
ATOM 2505 C C . LEU A 1 318 ? -23.888 13.591 22.817 1.00 81.19 318 LEU A C 1
ATOM 2507 O O . LEU A 1 318 ? -24.823 14.234 23.277 1.00 81.19 318 LEU A O 1
ATOM 2511 N N . ALA A 1 319 ? -22.784 13.382 23.530 1.00 54.00 319 ALA A N 1
ATOM 2512 C CA . ALA A 1 319 ? -22.586 13.920 24.868 1.00 54.00 319 ALA A CA 1
ATOM 2513 C C . ALA A 1 319 ? -21.102 14.206 25.150 1.00 54.00 319 ALA A C 1
ATOM 2515 O O . ALA A 1 319 ? -20.490 13.571 26.019 1.00 54.00 319 ALA A O 1
ATOM 2516 N N . LYS A 1 320 ? -20.547 15.151 24.378 1.00 49.94 320 LYS A N 1
ATOM 2517 C CA . LYS A 1 320 ? -19.622 16.157 24.913 1.00 49.94 320 LYS A CA 1
ATOM 2518 C C . LYS A 1 320 ? -20.417 17.396 25.288 1.00 49.94 320 LYS A C 1
ATOM 2520 O O . LYS A 1 320 ? -21.275 17.774 24.464 1.00 49.94 320 LYS A O 1
#

Sequence (320 aa):
MDAINPTLINLFAIPLSLLLVILSILVIQSITINIVSRRLGNISFSHPRLFRAMNWWGVFIHELSHAITAILTLNKIKEFKVSSSGGHVTHYSSGSGFFQWLASQQISASPAFVPPLIVAILLGYLHYIDLGNITFDFGSLEPVGVISGLYLGLIPYIVKTIGLLLVNLDYSRVENILLLLILTFSFSAAKPSSIDKKSGMQGDLQSLIEGFYKFPVYTILAVLVFTGVFWILLKLNQALFLYVVMFLVLLPILSIFALVCNYLFIKLINLFDSSSKLRIILSISAFVLVYFFMKQYTVEQYLVNVISAGVLVGILKLAK

pLDDT: mean 82.11, std 12.57, range [29.69, 94.88]

=== Feature glossary ===
A reading guide for the features in this record.

Start from the sequence.

  · Sequence gives the chain of amino acids in standard one-letter code (A=alanine, C=cysteine, …, Y=tyrosine), read N→C. It is the only feature that is directly encoded by the gene; all structural features are derived from the folded form of this sequence.

Fold it, and you get atomic coordinates and the backbone conformation that goes with them.

  · The mmCIF table is the protein's shape written out atom by atom. For each backbone N, Cα, C, and carbonyl O, it records an (x, y, z) coordinate triple in Å plus the residue type, chain letter, and residue number.

  · Backbone dihedral angles. Every residue except chain termini has a φ (preceding-C → N → Cα → C) and a ψ (N → Cα → C → next-N). They are reported in degrees following the IUPAC sign convention. Secondary structure is essentially a statement about which (φ, ψ) basin each residue occupies.

  · DSSP 8-state secondary structure assigns each residue one of H (α-helix), G (3₁₀-helix), I (π-helix), E (extended β-strand), B (isolated β-bridge), T (hydrogen-bonded turn), S (bend), or '-' (coil). The assignment is computed from backbone hydrogen-bond geometry via the Kabsch–Sander algorithm.

  · P-SEA three-state annotation labels each residue as helix, strand, or coil based purely on the geometry of the Cα trace. It serves as a fallback when the full backbone (and thus DSSP) is unavailable.

Summarize the fold with a handful of shape descriptors and a per-residue structural alphabet.

  · Radius of gyration (Rg) is the root-mean-square distance of Cα atoms from their centroid — a single number for overall size and compactness. A globular domain of N residues has Rg ≈ 2.2·N^0.38 Å; an extended or disordered chain has a much larger Rg. The Cα contact count is the number of residue pairs whose Cα atoms are within 8 Å and are more than four positions apart in sequence — a standard proxy for tertiary packing density. The bounding box is the smallest axis-aligned box enclosing all Cα atoms.

  · Foldseek's 3Di representation compresses backbone geometry into a per-residue letter drawn from a learned twenty-state alphabet. It captures the tertiary interaction pattern around each residue — which residues are packed against it in space, regardless of where they are in sequence.

  · Accessible surface area quantifies burial. A residue with SASA near zero is packed into the hydrophobic core; one with SASA >100 Å² sits on the surface. Computed here via the Shrake–Rupley numerical algorithm with a 1.4 Å probe.

Ask how reliable the model is.

  · For AlphaFold models, the B-factor field carries pLDDT — the model's own estimate of local accuracy on a 0–100 scale. Regions with pLDDT<50 should be treated as essentially unmodeled; they often correspond to intrinsically disordered segments.

  · For experimental (PDB) structures, the B-factor (temperature factor) quantifies the positional spread of each atom in the crystal — a combination of thermal vibration and static disorder — in units of Å². High B-factors mark flexible loops or poorly resolved regions; low B-factors mark the rigid, well-ordered core.

  · PAE(i, j) answers: if I align the predicted and true structures on residue i, how far off (in Å) do I expect residue j to be? A block-diagonal PAE matrix with low values on the blocks and high values off-diagonal is the signature of a multi-domain protein with confidently predicted domains but uncertain inter-domain orientation.

Place it in context: what it resembles, what it is annotated as, and how it looks.

  · Structural nearest neighbors (via Foldseek easy-search vs the PDB). Reported per hit: target PDB id, E-value, and alignment TM-score. A TM-score above ~0.5 is the conventional threshold for 'same fold'.

  · Functional annotations link the protein to curated databases. InterPro entries identify conserved domains and families by matching the sequence against member-database signatures (Pfam, PROSITE, CDD, …). Gene Ontology (GO) terms describe molecular function, biological process, and cellular component in a controlled vocabulary. CATH places the structure in a hierarchical fold classification (Class/Architecture/Topology/Homologous-superfamily). The organism is the source species.

  · Plot images: a contact map (which r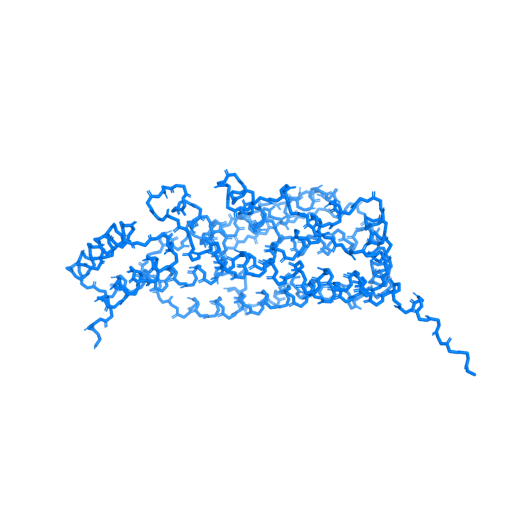esidues are close in 3D, as an N×N binary image), a Ramachandran scatter (backbone torsion angles, revealing secondary-structure composition at a glance), and — for AlphaFold structures — a PAE heatmap (pairwise prediction confidence).

  · Structure images are PyMOL renders from six orthogonal camera directions. Cartoon representation draws helices as coils and strands as arrows; sticks shows the backbone as bonds; surface shows the solvent-excluded envelope. Rainbow coloring maps sequence position to hue (blue→red, N→C); chain coloring assigns a distinct color per polypeptide.